Protein AF-A0A943PY03-F1 (afdb_monomer)

Sequence (245 aa):
MNKIQIFKGISNLTPYKFNISDCFQFFTGKNKSRQDNCSLKVNGFAYYSCENPKAKTDCYRYYLELDIEKAEQEKTLVVLMLNPSNTFPEANGKKSTVDATVKNAVRITYKAGYSKVIILNSFNFIDGNSITAMKSAKEASNDVNTKIITNVLAQHKDLMIAWGTKVCKKDKTEILSKIWDKATDINIFAYAWNSNSNCPYHPATRVDNIKNNYPLTKFLTGNGKLTELAIRKYKREFELEVKNK

Foldseek 3Di:
DDPCLLQPPPPPADWDKAKAKDFAALFDDDDPPDPPGGPWIKIWIWIKRDPFDDAPDQMFTQKDKIFTPPADDAAEEEEEEAEDDGFAPDDPNRHTDDHQLNVLVVSLCVLQRHGMYMYAHCQGHRHNDNVVSVVPRDPSRNVSSLSSVVSVCVVHQHYEYAHALPDDQVSVQVSCVSCVVCQVVHWYWAQDADPVSQDGHRSNDHSHDLPDPDSSSCLNNDPRHTFTWGWDDDDSGIGIDTDPD

Structure (mmCIF, N/CA/C/O backbone):
data_AF-A0A943PY03-F1
#
_entry.id   AF-A0A943PY03-F1
#
loop_
_atom_site.group_PDB
_atom_site.id
_atom_site.type_symbol
_atom_site.label_atom_id
_atom_site.label_alt_id
_atom_site.label_comp_id
_atom_site.label_asym_id
_atom_site.label_entity_id
_atom_site.label_seq_id
_atom_site.pdbx_PDB_ins_code
_atom_site.Cartn_x
_atom_site.Cartn_y
_atom_site.Cartn_z
_atom_site.occupancy
_atom_site.B_iso_or_equiv
_atom_site.auth_seq_id
_atom_site.auth_comp_id
_atom_site.auth_asym_id
_atom_site.auth_atom_id
_atom_site.pdbx_PDB_model_num
ATOM 1 N N . MET A 1 1 ? -7.091 -5.040 -11.505 1.00 85.69 1 MET A N 1
ATOM 2 C CA . MET A 1 1 ? -7.707 -3.865 -12.190 1.00 85.69 1 MET A CA 1
ATOM 3 C C . MET A 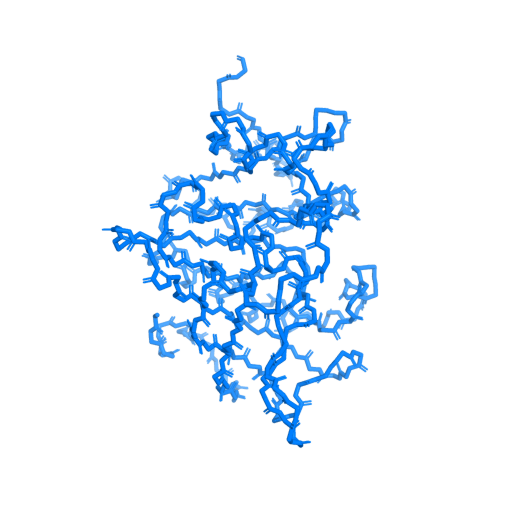1 1 ? -7.033 -3.633 -13.548 1.00 85.69 1 MET A C 1
ATOM 5 O O . MET A 1 1 ? -5.861 -3.973 -13.684 1.00 85.69 1 MET A O 1
ATOM 9 N N . ASN A 1 2 ? -7.719 -3.111 -14.579 1.00 87.81 2 ASN A N 1
ATOM 10 C CA . ASN A 1 2 ? -7.086 -2.935 -15.901 1.00 87.81 2 ASN A CA 1
ATOM 11 C C . ASN A 1 2 ? -6.258 -1.629 -15.997 1.00 87.81 2 ASN A C 1
ATOM 13 O O . ASN A 1 2 ? -6.471 -0.685 -15.236 1.00 87.81 2 ASN A O 1
ATOM 17 N N . LYS A 1 3 ? -5.302 -1.567 -16.941 1.00 91.81 3 LYS A N 1
ATOM 18 C CA . LYS A 1 3 ? -4.386 -0.417 -17.121 1.00 91.81 3 LYS A CA 1
ATOM 19 C C . LYS A 1 3 ? -5.137 0.903 -17.336 1.00 91.81 3 LYS A C 1
ATOM 21 O O . LYS A 1 3 ? -4.764 1.917 -16.755 1.00 91.81 3 LYS A O 1
ATOM 26 N N . ILE A 1 4 ? -6.184 0.879 -18.162 1.00 92.00 4 ILE A N 1
ATOM 27 C CA . ILE A 1 4 ? -6.959 2.069 -18.544 1.00 92.00 4 ILE A CA 1
ATOM 28 C C . ILE A 1 4 ? -7.617 2.694 -17.315 1.00 92.00 4 ILE A C 1
ATOM 30 O O . ILE A 1 4 ? -7.588 3.909 -17.153 1.00 92.00 4 ILE A O 1
ATOM 34 N N . GLN A 1 5 ? -8.167 1.870 -16.426 1.00 94.00 5 GLN A N 1
ATOM 35 C CA . GLN A 1 5 ? -8.782 2.346 -15.195 1.00 94.00 5 GLN A CA 1
ATOM 36 C C . GLN A 1 5 ? -7.736 2.925 -14.235 1.00 94.00 5 GLN A C 1
ATOM 38 O O . GLN A 1 5 ? -7.971 3.985 -13.667 1.00 94.00 5 GLN A O 1
ATOM 43 N N . ILE A 1 6 ? -6.581 2.263 -14.071 1.00 94.88 6 ILE A N 1
ATOM 44 C CA . ILE A 1 6 ? -5.521 2.709 -13.145 1.00 94.88 6 ILE A CA 1
ATOM 45 C C . ILE A 1 6 ? -5.001 4.095 -13.551 1.00 94.88 6 ILE A C 1
ATOM 47 O O . ILE A 1 6 ? -4.877 4.989 -12.714 1.00 94.88 6 ILE A O 1
ATOM 51 N N . PHE A 1 7 ? -4.743 4.293 -14.845 1.00 94.81 7 PHE A N 1
ATOM 52 C CA . PHE A 1 7 ? -4.136 5.515 -15.379 1.00 94.81 7 PHE A CA 1
ATOM 53 C C . PHE A 1 7 ? -5.145 6.484 -16.017 1.00 94.81 7 PHE A C 1
ATOM 55 O O . PHE A 1 7 ? -4.763 7.360 -16.795 1.00 94.81 7 PHE A O 1
ATOM 62 N N . LYS A 1 8 ? -6.440 6.354 -15.701 1.00 93.94 8 LYS A N 1
ATOM 63 C CA . LYS A 1 8 ? -7.492 7.229 -16.235 1.00 93.94 8 LYS A CA 1
ATOM 64 C C . LYS A 1 8 ? -7.164 8.702 -15.956 1.00 93.94 8 LYS A C 1
ATOM 66 O O . LYS A 1 8 ? -6.892 9.075 -14.817 1.00 93.94 8 LYS A O 1
ATOM 71 N N . GLY A 1 9 ? -7.209 9.541 -16.994 1.00 91.38 9 GLY A N 1
ATOM 72 C CA . GLY A 1 9 ? -6.967 10.987 -16.874 1.00 91.38 9 GLY A CA 1
ATOM 73 C C . GLY A 1 9 ? -5.500 11.386 -16.638 1.00 91.38 9 GLY A C 1
ATOM 74 O O . GLY A 1 9 ? -5.233 12.509 -16.194 1.00 91.38 9 GLY A O 1
ATOM 75 N N . ILE A 1 10 ? -4.553 10.481 -16.911 1.00 91.31 10 ILE A N 1
ATOM 76 C CA . ILE A 1 10 ? -3.112 10.747 -16.874 1.00 91.31 10 ILE A CA 1
ATOM 77 C C . ILE A 1 10 ? -2.568 10.678 -18.304 1.00 91.31 10 ILE A C 1
ATOM 79 O O . ILE A 1 10 ? -2.531 9.610 -18.911 1.00 91.31 10 ILE A O 1
ATOM 83 N N . SER A 1 11 ? -2.164 11.826 -18.846 1.00 84.69 11 SER A N 1
ATOM 84 C CA . SER A 1 11 ? -1.505 11.941 -20.150 1.00 84.69 11 SER A CA 1
ATOM 85 C C . SER A 1 11 ? 0.017 11.827 -20.016 1.00 84.69 11 SER A C 1
ATOM 87 O O . SER A 1 11 ? 0.573 12.055 -18.943 1.00 84.69 11 SER A O 1
ATOM 89 N N . ASN A 1 12 ? 0.692 11.484 -21.119 1.00 81.38 12 ASN A N 1
ATOM 90 C CA . ASN A 1 12 ? 2.158 11.476 -21.237 1.00 81.38 12 ASN A CA 1
ATOM 91 C C . ASN A 1 12 ? 2.885 10.559 -20.236 1.00 81.38 12 ASN A C 1
ATOM 93 O O . ASN A 1 12 ? 4.008 10.844 -19.825 1.00 81.38 12 ASN A O 1
ATOM 97 N N . LEU A 1 13 ? 2.254 9.444 -19.856 1.00 84.81 13 LEU A N 1
ATOM 98 C CA . LEU A 1 13 ? 2.863 8.419 -19.016 1.00 84.81 13 LEU A CA 1
ATOM 99 C C . LEU A 1 13 ? 2.972 7.094 -19.775 1.00 84.81 13 LEU A C 1
ATOM 101 O O . LEU A 1 13 ? 1.965 6.546 -20.226 1.00 84.81 13 LEU A O 1
ATOM 105 N N . THR A 1 14 ? 4.180 6.534 -19.825 1.00 88.81 14 THR A N 1
ATOM 106 C CA . THR A 1 14 ? 4.441 5.191 -20.362 1.00 88.81 14 THR A CA 1
ATOM 107 C C . THR A 1 14 ? 4.774 4.242 -19.210 1.00 88.81 14 THR A C 1
ATOM 109 O O . THR A 1 14 ? 5.941 4.108 -18.848 1.00 88.81 14 THR A O 1
ATOM 112 N N . PRO A 1 15 ? 3.773 3.602 -18.573 1.00 92.50 15 PRO A N 1
ATOM 113 C CA . PRO A 1 15 ? 4.036 2.672 -17.486 1.00 92.50 15 PRO A CA 1
ATOM 114 C C . PRO A 1 15 ? 4.402 1.287 -18.035 1.00 92.50 15 PRO A C 1
ATOM 116 O O . PRO A 1 15 ? 3.677 0.719 -18.864 1.00 92.50 15 PRO A O 1
ATOM 119 N N . TYR A 1 16 ? 5.484 0.727 -17.504 1.00 94.50 16 TYR A N 1
ATOM 120 C CA . TYR A 1 16 ? 5.990 -0.607 -17.818 1.00 94.50 16 TYR A CA 1
ATOM 121 C C . TYR A 1 16 ? 5.395 -1.625 -16.850 1.00 94.50 16 TYR A C 1
ATOM 123 O O . TYR A 1 16 ? 5.492 -1.460 -15.630 1.00 94.50 16 TYR A O 1
ATOM 131 N N . LYS A 1 17 ? 4.737 -2.654 -17.392 1.00 95.31 17 LYS A N 1
ATOM 132 C CA . LYS A 1 17 ? 4.120 -3.732 -16.612 1.00 95.31 17 LYS A CA 1
ATOM 133 C C . LYS A 1 17 ? 5.126 -4.853 -16.407 1.00 95.31 17 LYS A C 1
ATOM 135 O O . LYS A 1 17 ? 5.670 -5.354 -17.384 1.00 95.31 17 LYS A O 1
ATOM 140 N N . PHE A 1 18 ? 5.265 -5.321 -15.173 1.00 95.62 18 PHE A N 1
ATOM 141 C CA . PHE A 1 18 ? 6.031 -6.526 -14.878 1.00 95.62 18 PHE A CA 1
ATOM 142 C C . PHE A 1 18 ? 5.254 -7.477 -13.988 1.00 95.62 18 PHE A C 1
ATOM 144 O O . PHE A 1 18 ? 4.558 -7.041 -13.071 1.00 95.62 18 PHE A O 1
ATOM 151 N N . ASN A 1 19 ? 5.414 -8.772 -14.240 1.00 95.19 19 ASN A N 1
ATOM 152 C CA . ASN A 1 19 ? 4.863 -9.811 -13.383 1.00 95.19 19 ASN A CA 1
ATOM 153 C C . ASN A 1 19 ? 5.672 -9.897 -12.085 1.00 95.19 19 ASN A C 1
ATOM 155 O O . ASN A 1 19 ? 6.899 -9.784 -12.091 1.00 95.19 19 ASN A O 1
ATOM 159 N N . ILE A 1 20 ? 4.965 -10.097 -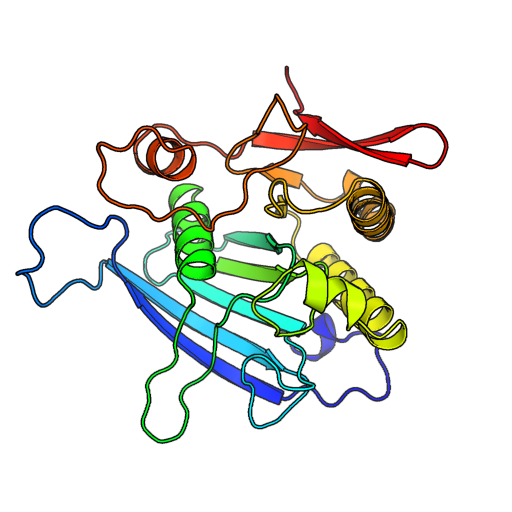10.977 1.00 95.44 20 ILE A N 1
ATOM 160 C CA . ILE A 1 20 ? 5.530 -10.251 -9.639 1.00 95.44 20 ILE A CA 1
ATOM 161 C C . ILE A 1 20 ? 4.990 -11.553 -9.064 1.00 95.44 20 ILE A C 1
ATOM 163 O O . ILE A 1 20 ? 3.784 -11.788 -9.072 1.00 95.44 20 ILE A O 1
ATOM 167 N N . SER A 1 21 ? 5.880 -12.387 -8.545 1.00 93.75 21 SER A N 1
ATOM 168 C CA . SER A 1 21 ? 5.509 -13.637 -7.889 1.00 93.75 21 SER A CA 1
ATOM 169 C C . SER A 1 21 ? 6.502 -13.949 -6.786 1.00 93.75 21 SER A C 1
ATOM 171 O O . SER A 1 21 ? 7.705 -13.789 -6.976 1.00 93.75 21 SER A O 1
ATOM 173 N N . ASP A 1 22 ? 6.019 -14.425 -5.648 1.00 92.62 22 ASP A N 1
ATOM 174 C CA . ASP A 1 22 ? 6.880 -14.861 -4.550 1.00 92.62 22 ASP A CA 1
ATOM 175 C C . ASP A 1 22 ? 6.147 -15.926 -3.729 1.00 92.62 22 ASP A C 1
ATOM 177 O O . ASP A 1 22 ? 4.921 -16.060 -3.791 1.00 92.62 22 ASP A O 1
ATOM 181 N N . CYS A 1 23 ? 6.900 -16.683 -2.939 1.00 89.81 23 CYS A N 1
ATOM 182 C CA . CYS A 1 23 ? 6.331 -17.540 -1.922 1.00 89.81 23 CYS A CA 1
ATOM 183 C C . CYS A 1 23 ? 7.093 -17.440 -0.605 1.00 89.81 23 CYS A C 1
ATOM 185 O O . CYS A 1 23 ? 8.321 -17.504 -0.556 1.00 89.81 23 CYS A O 1
ATOM 187 N N . PHE A 1 24 ? 6.352 -17.293 0.491 1.00 88.25 24 PHE A N 1
ATOM 188 C CA . PHE A 1 24 ? 6.927 -17.087 1.813 1.00 88.25 24 PHE A CA 1
ATOM 189 C C . PHE A 1 24 ? 6.058 -17.673 2.924 1.00 88.25 24 PHE A C 1
ATOM 191 O O . PHE A 1 24 ? 4.889 -18.011 2.743 1.00 88.25 24 PHE A O 1
ATOM 198 N N . GLN A 1 25 ? 6.643 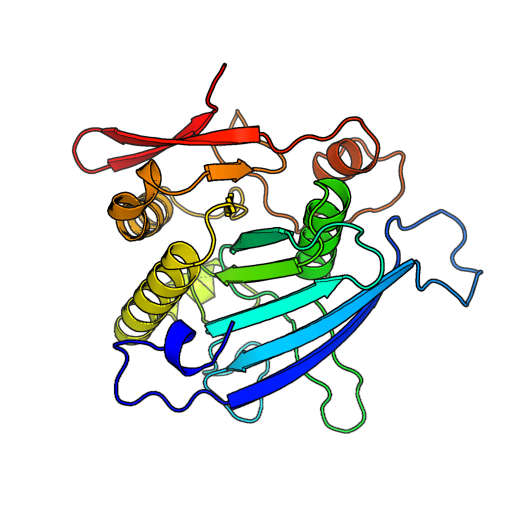-17.783 4.114 1.00 86.12 25 GLN A N 1
ATOM 199 C CA . GLN A 1 25 ? 5.940 -18.279 5.291 1.00 86.12 25 GLN A CA 1
ATOM 200 C C . GLN A 1 25 ? 4.986 -17.233 5.876 1.00 86.12 25 GLN A C 1
ATOM 202 O O . GLN A 1 25 ? 5.318 -16.046 5.954 1.00 86.12 25 GLN A O 1
ATOM 207 N N . PHE A 1 26 ? 3.851 -17.687 6.400 1.00 84.69 26 PHE A N 1
ATOM 208 C CA . PHE A 1 26 ? 2.953 -16.876 7.221 1.00 84.69 26 PHE A CA 1
ATOM 209 C C . PHE A 1 26 ? 3.610 -16.440 8.548 1.00 84.69 26 PHE A C 1
ATOM 211 O O . PHE A 1 26 ? 3.627 -15.250 8.850 1.00 84.69 26 PHE A O 1
ATOM 218 N N . PHE A 1 27 ? 4.259 -17.364 9.268 1.00 79.81 27 PHE A N 1
ATOM 219 C CA . PHE A 1 27 ? 5.103 -17.087 10.441 1.00 79.81 27 PHE A CA 1
ATOM 220 C C . PHE A 1 27 ? 6.517 -17.618 10.217 1.00 79.81 27 PHE A C 1
ATOM 222 O O . PHE A 1 27 ? 6.673 -18.718 9.695 1.00 79.81 27 PHE A O 1
ATOM 229 N N . THR A 1 28 ? 7.541 -16.897 10.679 1.00 62.81 28 THR A N 1
ATOM 230 C CA . THR A 1 28 ? 8.888 -17.478 10.766 1.00 62.81 28 THR A CA 1
ATOM 231 C C . THR A 1 28 ? 9.007 -18.232 12.098 1.00 62.81 28 THR A C 1
ATOM 233 O O . THR A 1 28 ? 8.831 -17.652 13.165 1.00 62.81 28 THR A O 1
ATOM 236 N N . GLY A 1 29 ? 9.187 -19.555 12.064 1.00 55.50 29 GLY A N 1
ATOM 237 C CA . GLY A 1 29 ? 9.245 -20.423 13.252 1.00 55.50 29 GLY A CA 1
ATOM 238 C C . GLY A 1 29 ? 10.627 -21.050 13.463 1.00 55.50 29 GLY A C 1
ATOM 239 O O . GLY A 1 29 ? 11.385 -21.203 12.515 1.00 55.50 29 GLY A O 1
ATOM 240 N N . LYS A 1 30 ? 10.936 -21.430 14.715 1.00 47.84 30 LYS A N 1
ATOM 241 C CA . LYS A 1 30 ? 12.256 -21.808 15.282 1.00 47.84 30 LYS A CA 1
ATOM 242 C C . LYS A 1 30 ? 13.142 -22.801 14.502 1.00 47.84 30 LYS A C 1
ATOM 244 O O . LYS A 1 30 ? 14.334 -22.851 14.782 1.00 47.84 30 LYS A O 1
ATOM 249 N N . ASN A 1 31 ? 12.609 -23.561 13.547 1.00 47.38 31 ASN A N 1
ATOM 250 C CA . ASN A 1 31 ? 13.374 -24.543 12.778 1.00 47.38 31 ASN A CA 1
ATOM 251 C C . ASN A 1 31 ? 13.589 -24.059 11.344 1.00 47.38 31 ASN A C 1
ATOM 253 O O . ASN A 1 31 ? 12.758 -24.274 10.465 1.00 47.38 31 ASN A O 1
ATOM 257 N N . LYS A 1 32 ? 14.763 -23.462 11.110 1.00 50.44 32 LYS A N 1
ATOM 258 C CA . LYS A 1 32 ? 15.283 -23.088 9.783 1.00 50.44 32 LYS A CA 1
ATOM 259 C C . LYS A 1 32 ? 15.489 -24.289 8.832 1.00 50.44 32 LYS A C 1
ATOM 261 O O . LYS A 1 32 ? 15.898 -24.078 7.699 1.00 50.44 32 LYS A O 1
ATOM 266 N N . SER A 1 33 ? 15.250 -25.525 9.285 1.00 47.53 33 SER A N 1
ATOM 267 C CA . SER A 1 33 ? 15.658 -26.767 8.613 1.00 47.53 33 SER A CA 1
ATOM 268 C C . SER A 1 33 ? 14.623 -27.409 7.684 1.00 47.53 33 SER A C 1
ATOM 270 O O . SER A 1 33 ? 14.987 -28.324 6.955 1.00 47.53 33 SER A O 1
ATOM 272 N N . ARG A 1 34 ? 13.354 -26.975 7.658 1.00 49.06 34 ARG A N 1
ATOM 273 C CA . ARG A 1 34 ? 12.409 -27.477 6.640 1.00 49.06 34 ARG A CA 1
ATOM 274 C C . ARG A 1 34 ? 12.571 -26.664 5.360 1.00 49.06 34 ARG A C 1
ATOM 276 O O . ARG A 1 34 ? 12.287 -25.474 5.359 1.00 49.06 34 ARG A O 1
ATOM 283 N N . GLN A 1 35 ? 13.070 -27.300 4.304 1.00 47.94 35 GLN A N 1
ATOM 284 C CA . GLN A 1 35 ? 13.352 -26.681 3.004 1.00 47.94 35 GLN A CA 1
ATOM 285 C C . GLN A 1 35 ? 12.090 -26.303 2.203 1.00 47.94 35 GLN A C 1
ATOM 287 O O . GLN A 1 35 ? 12.185 -25.443 1.333 1.00 47.94 35 GLN A O 1
ATOM 292 N N . ASP A 1 36 ? 10.904 -26.802 2.573 1.00 53.94 36 ASP A N 1
ATOM 293 C CA . ASP A 1 36 ? 9.635 -26.457 1.913 1.00 53.94 36 ASP A CA 1
ATOM 294 C C . ASP A 1 36 ? 8.792 -25.486 2.751 1.00 53.94 36 ASP A C 1
ATOM 296 O O . ASP A 1 36 ? 7.887 -25.857 3.498 1.00 53.94 36 ASP A O 1
ATOM 300 N N . ASN A 1 37 ? 9.118 -24.197 2.638 1.00 61.66 37 ASN A N 1
ATOM 301 C CA . ASN A 1 37 ? 8.584 -23.116 3.477 1.00 61.66 37 ASN A CA 1
ATOM 302 C C . ASN A 1 37 ? 7.628 -22.164 2.731 1.00 61.66 37 ASN A C 1
ATOM 304 O O . ASN A 1 37 ? 7.593 -20.958 2.990 1.00 61.66 37 ASN A O 1
ATOM 308 N N . CYS A 1 38 ? 6.841 -22.704 1.802 1.00 73.19 38 CYS A N 1
ATOM 309 C CA . CYS A 1 38 ? 5.905 -21.955 0.967 1.00 73.19 38 CYS A CA 1
ATOM 310 C C . CYS A 1 38 ? 4.462 -22.088 1.499 1.00 73.19 38 CYS A C 1
ATOM 312 O O . CYS A 1 38 ? 3.732 -22.993 1.099 1.00 73.19 38 CYS A O 1
ATOM 314 N N . SER A 1 39 ? 4.038 -21.216 2.431 1.00 80.75 39 SER A N 1
ATOM 315 C CA . SER A 1 39 ? 2.655 -21.245 2.960 1.00 80.75 39 SER A CA 1
ATOM 316 C C . SER A 1 39 ? 1.741 -20.156 2.406 1.00 80.75 39 SER A C 1
ATOM 318 O O . SER A 1 39 ? 0.541 -20.403 2.282 1.00 80.75 39 SER A O 1
ATOM 320 N N . LEU A 1 40 ? 2.302 -19.018 1.993 1.00 89.25 40 LEU A N 1
ATOM 321 C CA . LEU A 1 40 ? 1.625 -17.982 1.222 1.00 89.25 40 LEU A CA 1
ATOM 322 C C . LEU A 1 40 ? 2.320 -17.804 -0.122 1.00 89.25 40 LEU A C 1
ATOM 324 O O . LEU A 1 40 ? 3.455 -17.327 -0.175 1.00 89.25 40 LEU A O 1
ATOM 328 N N . LYS A 1 41 ? 1.613 -18.158 -1.193 1.00 92.81 41 LYS A N 1
ATOM 329 C CA . LYS A 1 41 ? 2.029 -17.911 -2.569 1.00 92.81 41 LYS A CA 1
ATOM 330 C C . LYS A 1 41 ? 1.249 -16.724 -3.111 1.00 92.81 41 LYS A C 1
ATOM 332 O O . LYS A 1 41 ? 0.034 -16.641 -2.916 1.00 92.81 41 LYS A O 1
ATOM 337 N N . VAL A 1 42 ? 1.971 -15.806 -3.743 1.00 94.88 42 VAL A N 1
ATOM 338 C CA . VAL A 1 42 ? 1.390 -14.621 -4.365 1.00 94.88 42 VAL A CA 1
ATOM 339 C C . VAL A 1 42 ? 1.820 -14.505 -5.810 1.00 94.88 42 VAL A C 1
ATOM 341 O O . VAL A 1 42 ? 2.974 -14.779 -6.140 1.00 94.88 42 VAL A O 1
ATOM 344 N N . ASN A 1 43 ? 0.895 -14.054 -6.647 1.00 95.19 43 ASN A N 1
ATOM 345 C CA . ASN A 1 43 ? 1.136 -13.755 -8.052 1.00 95.19 43 ASN A CA 1
ATOM 346 C C . ASN A 1 43 ? 0.430 -12.448 -8.400 1.00 95.19 43 ASN A C 1
ATOM 348 O O . ASN A 1 43 ? -0.597 -12.123 -7.819 1.00 95.19 43 ASN A O 1
ATOM 352 N N . GLY A 1 44 ? 0.966 -11.689 -9.342 1.00 95.75 44 GLY A N 1
ATOM 353 C CA . GLY A 1 44 ? 0.343 -10.453 -9.780 1.00 95.75 44 GLY A CA 1
ATOM 354 C C . GLY A 1 44 ? 1.285 -9.631 -10.637 1.00 95.75 44 GLY A C 1
ATOM 355 O O . GLY A 1 44 ? 2.101 -10.173 -11.384 1.00 95.75 44 GLY A O 1
ATOM 356 N N . PHE A 1 45 ? 1.171 -8.311 -10.555 1.00 96.19 45 PHE A N 1
ATOM 357 C CA . PHE A 1 45 ? 1.962 -7.413 -11.385 1.00 96.19 45 PHE A CA 1
ATOM 358 C C . PHE A 1 45 ? 2.161 -6.046 -10.737 1.00 96.19 45 PHE A C 1
ATOM 360 O O . PHE A 1 45 ? 1.401 -5.613 -9.872 1.00 96.19 45 PHE A O 1
ATOM 367 N N . ALA A 1 46 ? 3.173 -5.332 -11.212 1.00 96.19 46 ALA A N 1
ATOM 368 C CA . ALA A 1 46 ? 3.417 -3.945 -10.859 1.00 96.19 46 ALA A CA 1
ATOM 369 C C . ALA A 1 46 ? 3.634 -3.080 -12.102 1.00 96.19 46 ALA A C 1
ATOM 371 O O . ALA A 1 46 ? 4.082 -3.564 -13.144 1.00 96.19 46 ALA A O 1
ATOM 372 N N . TYR A 1 47 ? 3.308 -1.794 -11.970 1.00 95.69 47 TYR A N 1
ATOM 373 C CA . TYR A 1 47 ? 3.607 -0.774 -12.970 1.00 95.69 47 TYR A CA 1
ATOM 374 C C . TYR A 1 47 ? 4.706 0.159 -12.471 1.00 95.69 47 TYR A C 1
ATOM 376 O O . TYR A 1 47 ? 4.598 0.728 -11.378 1.00 95.69 47 TYR A O 1
ATOM 384 N N . TYR A 1 48 ? 5.722 0.354 -13.307 1.00 93.75 48 TYR A N 1
ATOM 385 C CA . TYR A 1 48 ? 6.863 1.225 -13.037 1.00 93.75 48 TYR A CA 1
ATOM 386 C C . TYR A 1 48 ? 7.019 2.284 -14.127 1.00 93.75 48 TYR A C 1
ATOM 388 O O . TYR A 1 48 ? 6.507 2.127 -15.235 1.00 93.75 48 TYR A O 1
ATOM 396 N N . SER A 1 49 ? 7.749 3.354 -13.824 1.00 91.44 49 SER A N 1
ATOM 397 C CA . SER A 1 49 ? 8.106 4.399 -14.793 1.00 91.44 49 SER A CA 1
ATOM 398 C C . SER A 1 49 ? 9.307 4.049 -15.673 1.00 91.44 49 SER A C 1
ATOM 400 O O . SER A 1 49 ? 9.663 4.833 -16.545 1.00 91.44 49 SER A O 1
ATOM 402 N N . CYS A 1 50 ? 9.968 2.919 -15.420 1.00 90.06 50 CYS A N 1
ATOM 403 C CA . CYS A 1 50 ? 11.197 2.529 -16.096 1.00 90.06 50 CYS A CA 1
ATOM 404 C C . CYS A 1 50 ? 11.207 1.033 -16.441 1.00 90.06 50 CYS A C 1
ATOM 406 O O . CYS A 1 50 ? 10.548 0.229 -15.780 1.00 90.06 50 CYS A O 1
ATOM 408 N N . GLU A 1 51 ? 12.004 0.665 -17.446 1.00 90.62 51 GLU A N 1
ATOM 409 C CA . GLU A 1 51 ? 12.170 -0.723 -17.907 1.00 90.62 51 GLU A CA 1
ATOM 410 C C . GLU A 1 51 ? 13.004 -1.590 -16.955 1.00 90.62 51 GLU A C 1
ATOM 412 O O . GLU A 1 51 ? 12.877 -2.809 -16.935 1.00 90.62 51 GLU A O 1
ATOM 417 N N . ASN A 1 52 ? 13.865 -0.963 -16.152 1.00 88.38 52 ASN A N 1
ATOM 418 C CA . ASN A 1 52 ? 14.812 -1.649 -15.277 1.00 88.38 52 ASN A CA 1
ATOM 419 C C . ASN A 1 52 ? 14.653 -1.174 -13.823 1.00 88.38 52 ASN A C 1
ATOM 421 O O . ASN A 1 52 ? 15.552 -0.507 -13.299 1.00 88.38 52 ASN A O 1
ATOM 425 N N . PRO A 1 53 ? 13.519 -1.475 -13.161 1.00 88.44 53 PRO A N 1
ATOM 426 C CA . PRO A 1 53 ? 13.219 -0.958 -11.831 1.00 88.44 53 PRO A CA 1
ATOM 427 C C . PRO A 1 53 ? 14.216 -1.457 -10.788 1.00 88.44 53 PRO A C 1
ATOM 429 O O . PRO A 1 53 ? 14.365 -2.658 -10.561 1.00 88.44 53 PRO A O 1
ATOM 432 N N . LYS A 1 54 ? 14.899 -0.511 -10.136 1.00 84.38 54 LYS A N 1
ATOM 433 C CA . LYS A 1 54 ? 15.889 -0.756 -9.080 1.00 84.38 54 LYS A CA 1
ATOM 434 C C . LYS A 1 54 ? 15.803 0.340 -8.020 1.00 84.38 54 LYS A C 1
ATOM 436 O O . LYS A 1 54 ? 15.400 1.466 -8.306 1.00 84.38 54 LYS A O 1
ATOM 441 N N . ALA A 1 55 ? 16.203 0.026 -6.792 1.00 80.38 55 ALA A N 1
ATOM 442 C CA . ALA A 1 55 ? 16.279 1.028 -5.732 1.00 80.38 55 ALA A CA 1
ATOM 443 C C . ALA A 1 55 ? 17.311 2.113 -6.068 1.00 80.38 55 ALA A C 1
ATOM 445 O O . ALA A 1 55 ? 18.348 1.809 -6.659 1.00 80.38 55 ALA A O 1
ATOM 446 N N . LYS A 1 56 ? 17.036 3.353 -5.645 1.00 75.94 56 LYS A N 1
ATOM 447 C CA . LYS A 1 56 ? 17.907 4.527 -5.827 1.00 75.94 56 LYS A CA 1
ATOM 448 C C . LYS A 1 56 ? 18.207 4.852 -7.295 1.00 75.94 56 LYS A C 1
ATOM 450 O O . LYS A 1 56 ? 19.252 5.409 -7.613 1.00 75.94 56 LYS A O 1
ATOM 455 N N . THR A 1 57 ? 17.289 4.492 -8.184 1.00 75.19 57 THR A N 1
ATOM 456 C CA . THR A 1 57 ? 17.279 4.949 -9.579 1.00 75.19 57 THR A CA 1
ATOM 457 C C . THR A 1 57 ? 16.151 5.965 -9.752 1.00 75.19 57 THR A C 1
ATOM 459 O O . THR A 1 57 ? 15.240 5.979 -8.923 1.00 75.19 57 THR A O 1
ATOM 462 N N . ASP A 1 58 ? 16.192 6.818 -10.787 1.00 80.62 58 ASP A N 1
ATOM 463 C CA . ASP A 1 58 ? 15.083 7.733 -11.136 1.00 80.62 58 ASP A CA 1
ATOM 464 C C . ASP A 1 58 ? 13.881 6.936 -11.679 1.00 80.62 58 ASP A C 1
ATOM 466 O O . ASP A 1 58 ? 13.521 6.999 -12.852 1.00 80.62 58 ASP A O 1
ATOM 470 N N . CYS A 1 59 ? 13.325 6.074 -10.827 1.00 86.69 59 CYS A N 1
ATOM 471 C CA . CYS A 1 59 ? 12.263 5.146 -11.143 1.00 86.69 59 CYS A CA 1
ATOM 472 C C . CYS A 1 59 ? 11.205 5.152 -10.043 1.00 86.69 59 CYS A C 1
ATOM 474 O O . CYS A 1 59 ? 11.489 5.149 -8.840 1.00 86.69 59 CYS A O 1
ATOM 476 N N . TYR A 1 60 ? 9.958 5.132 -10.489 1.00 88.88 60 TYR A N 1
ATOM 477 C CA . TYR A 1 60 ? 8.779 5.226 -9.654 1.00 88.88 60 TYR A CA 1
ATOM 478 C C . TYR A 1 60 ? 7.970 3.936 -9.767 1.00 88.88 60 TYR A C 1
ATOM 480 O O . TYR A 1 60 ? 7.818 3.388 -10.860 1.00 88.88 60 TYR A O 1
ATOM 488 N N . ARG A 1 61 ? 7.423 3.455 -8.645 1.00 91.75 61 ARG A N 1
ATOM 489 C CA . ARG A 1 61 ? 6.446 2.358 -8.621 1.00 91.75 61 ARG A CA 1
ATOM 490 C C . ARG A 1 61 ? 5.053 2.936 -8.421 1.00 91.75 61 ARG A C 1
ATOM 492 O O . ARG A 1 61 ? 4.700 3.349 -7.316 1.00 91.75 61 ARG A O 1
ATOM 499 N N . TYR A 1 62 ? 4.266 2.917 -9.486 1.00 93.19 62 TYR A N 1
ATOM 500 C CA . TYR A 1 62 ? 2.911 3.461 -9.520 1.00 93.19 62 TYR A CA 1
ATOM 501 C C . TYR A 1 62 ? 1.884 2.539 -8.871 1.00 93.19 62 TYR A C 1
ATOM 503 O O . TYR A 1 62 ? 0.914 3.004 -8.282 1.00 93.19 62 TYR A O 1
ATOM 511 N N . TYR A 1 63 ? 2.083 1.229 -8.999 1.00 95.81 63 TYR A N 1
ATOM 512 C CA . TYR A 1 63 ? 1.068 0.246 -8.650 1.00 95.81 63 TYR A CA 1
ATOM 513 C C . TYR A 1 63 ? 1.704 -1.117 -8.398 1.00 95.81 63 TYR A C 1
ATOM 515 O O . TYR A 1 63 ? 2.641 -1.488 -9.106 1.00 95.81 63 TYR A O 1
ATOM 523 N N . LEU A 1 64 ? 1.183 -1.865 -7.428 1.00 97.56 64 LEU A N 1
ATOM 524 C CA . LEU A 1 64 ? 1.477 -3.281 -7.217 1.00 97.56 64 LEU A CA 1
ATOM 525 C C . LEU A 1 64 ? 0.179 -3.990 -6.819 1.00 97.56 64 LEU A C 1
ATOM 527 O O . LEU A 1 64 ? -0.423 -3.626 -5.817 1.00 97.56 64 LEU A O 1
ATOM 531 N N . GLU A 1 65 ? -0.220 -5.009 -7.570 1.00 97.62 65 GLU A N 1
ATOM 532 C CA . GLU A 1 65 ? -1.355 -5.891 -7.271 1.00 97.62 65 GLU A CA 1
ATOM 533 C C . GLU A 1 65 ? -0.830 -7.313 -7.093 1.00 97.62 65 GLU A C 1
ATOM 535 O O . GLU A 1 65 ? -0.014 -7.771 -7.895 1.00 97.62 65 GLU A O 1
ATOM 540 N N . LEU A 1 66 ? -1.272 -7.985 -6.030 1.00 97.38 66 LEU A N 1
ATOM 541 C CA . LEU A 1 66 ? -0.921 -9.367 -5.717 1.00 97.38 66 LEU A CA 1
ATOM 542 C C . LEU A 1 66 ? -2.175 -10.140 -5.291 1.00 97.38 66 LEU A C 1
ATOM 544 O O . LEU A 1 66 ? -2.804 -9.804 -4.284 1.00 97.38 66 LEU A O 1
ATOM 548 N N . ASP A 1 67 ? -2.494 -11.188 -6.040 1.00 95.88 67 ASP A N 1
ATOM 549 C CA . ASP A 1 67 ? -3.431 -12.248 -5.681 1.00 95.88 67 ASP A CA 1
ATOM 550 C C . ASP A 1 67 ? -2.772 -13.216 -4.685 1.00 95.88 67 ASP A C 1
ATOM 552 O O . ASP A 1 67 ? -1.585 -13.535 -4.798 1.00 95.88 67 ASP A O 1
ATOM 556 N N . ILE A 1 68 ? -3.545 -13.700 -3.712 1.00 95.00 68 ILE A N 1
ATOM 557 C CA . ILE A 1 68 ? -3.125 -14.624 -2.655 1.00 95.00 68 ILE A CA 1
ATOM 558 C C . ILE A 1 68 ? -3.819 -15.969 -2.903 1.00 95.00 68 ILE A C 1
ATOM 560 O O . ILE A 1 68 ? -5.020 -16.106 -2.694 1.00 95.00 68 ILE A O 1
ATOM 564 N N . GLU A 1 69 ? -3.053 -16.982 -3.313 1.00 85.00 69 GLU A N 1
ATOM 565 C CA . GLU A 1 69 ? -3.556 -18.231 -3.927 1.00 85.00 69 GLU A CA 1
ATOM 566 C C . GLU A 1 69 ? -4.477 -19.095 -3.039 1.00 85.00 69 GLU A C 1
ATOM 568 O O . GLU A 1 69 ? -5.151 -19.987 -3.537 1.00 85.00 69 GLU A O 1
ATOM 573 N N . LYS A 1 70 ? -4.526 -18.853 -1.724 1.00 72.75 70 LYS A N 1
ATOM 574 C CA . LYS A 1 70 ? -5.273 -19.675 -0.746 1.00 72.75 70 LYS A CA 1
ATOM 575 C C . LYS A 1 70 ? -6.418 -18.942 -0.050 1.00 72.75 70 LYS A C 1
ATOM 577 O O . LYS A 1 70 ? -6.821 -19.335 1.043 1.00 72.75 70 LYS A O 1
ATOM 582 N N . ALA A 1 71 ? -6.871 -17.825 -0.596 1.00 73.94 71 ALA A N 1
ATOM 583 C CA . ALA A 1 71 ? -7.915 -17.036 0.034 1.00 73.94 71 ALA A CA 1
ATOM 584 C C . ALA A 1 71 ? -9.292 -17.362 -0.557 1.00 73.94 71 ALA A C 1
ATOM 586 O O . ALA A 1 71 ? -9.456 -17.442 -1.768 1.00 73.94 71 ALA A O 1
ATOM 587 N N . GLU A 1 72 ? -10.277 -17.539 0.322 1.00 66.81 72 GLU A N 1
ATOM 588 C CA . GLU A 1 72 ? -11.605 -18.073 -0.017 1.00 66.81 72 GLU A CA 1
ATOM 589 C C . GLU A 1 72 ? -12.582 -17.021 -0.576 1.00 66.81 72 GLU A C 1
ATOM 591 O O . GLU A 1 72 ? -13.643 -17.372 -1.079 1.00 66.81 72 GLU A O 1
ATOM 596 N N . GLN A 1 73 ? -12.259 -15.726 -0.475 1.00 74.75 73 GLN A N 1
ATOM 597 C CA . GLN A 1 73 ? -13.161 -14.623 -0.834 1.00 74.75 73 GLN A CA 1
ATOM 598 C C . GLN A 1 73 ? -12.535 -13.723 -1.890 1.00 74.75 73 GLN A C 1
ATOM 600 O O . GLN A 1 73 ? -11.399 -13.305 -1.713 1.00 74.75 73 GLN A O 1
ATOM 605 N N . GLU A 1 74 ? -13.274 -13.291 -2.912 1.00 83.62 74 GLU A N 1
ATOM 606 C CA . GLU A 1 74 ? -12.811 -12.293 -3.894 1.00 83.62 74 GLU A CA 1
ATOM 607 C C . GLU A 1 74 ? -12.859 -10.853 -3.344 1.00 83.62 74 GLU A C 1
ATOM 609 O O . GLU A 1 74 ? -13.506 -9.959 -3.889 1.00 83.62 74 GLU A O 1
ATOM 614 N N . LYS A 1 75 ? -12.181 -10.609 -2.218 1.00 92.19 75 LYS A N 1
ATOM 615 C CA . LYS A 1 75 ? -12.079 -9.283 -1.597 1.00 92.19 75 LYS A CA 1
ATOM 616 C C . LYS A 1 75 ? -10.679 -8.712 -1.736 1.00 92.19 75 LYS A C 1
ATOM 618 O O . LYS A 1 75 ? -9.682 -9.394 -1.501 1.00 92.19 75 LYS A O 1
ATOM 623 N N . THR A 1 76 ? -10.625 -7.425 -2.065 1.00 96.25 76 THR A N 1
ATOM 624 C CA . THR A 1 76 ? -9.382 -6.676 -2.266 1.00 96.25 76 THR A CA 1
ATOM 625 C C . THR A 1 76 ? -9.190 -5.656 -1.158 1.00 96.25 76 THR A C 1
ATOM 627 O O . THR A 1 76 ? -10.066 -4.823 -0.951 1.00 96.25 76 THR A O 1
ATOM 630 N N . LEU A 1 77 ? -8.031 -5.686 -0.502 1.00 97.62 77 LEU A N 1
ATOM 631 C CA . LEU A 1 77 ? -7.602 -4.630 0.409 1.00 97.62 77 LEU A CA 1
ATOM 632 C C . LEU A 1 77 ? -6.601 -3.723 -0.306 1.00 97.62 77 LEU A C 1
ATOM 634 O O . LEU A 1 77 ? -5.538 -4.175 -0.745 1.00 97.62 77 LEU A O 1
ATOM 638 N N . VAL A 1 78 ? -6.913 -2.434 -0.406 1.00 97.81 78 VAL A N 1
ATOM 639 C CA . VAL A 1 78 ? -5.934 -1.425 -0.818 1.00 97.81 78 VAL A CA 1
ATOM 640 C C . VAL A 1 78 ? -5.092 -1.064 0.398 1.00 97.81 78 VAL A C 1
ATOM 642 O O . VAL A 1 78 ? -5.621 -0.816 1.473 1.00 97.81 78 VAL A O 1
ATOM 645 N N . VAL A 1 79 ? -3.775 -1.018 0.251 1.00 97.25 79 VAL A N 1
ATOM 646 C CA . VAL A 1 79 ? -2.838 -0.654 1.312 1.00 97.25 79 VAL A CA 1
ATOM 647 C C . VAL A 1 79 ? -2.053 0.564 0.866 1.00 97.25 79 VAL A C 1
ATOM 649 O O . VAL A 1 79 ? -1.277 0.493 -0.086 1.00 97.25 79 VAL A O 1
ATOM 652 N N . LEU A 1 80 ? -2.234 1.676 1.572 1.00 93.81 80 LEU A N 1
ATOM 653 C CA . LEU A 1 80 ? -1.477 2.900 1.355 1.00 93.81 80 LEU A CA 1
ATOM 654 C C . LEU A 1 80 ? -0.295 2.947 2.323 1.00 93.81 80 LEU A C 1
ATOM 656 O O . LEU A 1 80 ? -0.438 3.223 3.519 1.00 93.81 80 LEU A O 1
ATOM 660 N N . MET A 1 81 ? 0.887 2.655 1.789 1.00 90.69 81 MET A N 1
ATOM 661 C CA . MET A 1 81 ? 2.155 2.786 2.503 1.00 90.69 81 MET A CA 1
ATOM 662 C C . MET A 1 81 ? 2.786 4.153 2.228 1.00 90.69 81 MET A C 1
ATOM 664 O O . MET A 1 81 ? 2.296 4.941 1.417 1.00 90.69 81 MET A O 1
ATOM 668 N N . LEU A 1 82 ? 3.887 4.459 2.910 1.00 83.75 82 LEU A N 1
ATOM 669 C CA . LEU A 1 82 ? 4.572 5.734 2.724 1.00 83.75 82 LEU A CA 1
ATOM 670 C C . LEU A 1 82 ? 5.315 5.791 1.386 1.00 83.75 82 LEU A C 1
ATOM 672 O O . LEU A 1 82 ? 4.987 6.602 0.528 1.00 83.75 82 LEU A O 1
ATOM 676 N N . ASN A 1 83 ? 6.298 4.916 1.209 1.00 80.94 83 ASN A N 1
ATOM 677 C CA . ASN A 1 83 ? 7.135 4.831 0.021 1.00 80.94 83 ASN A CA 1
ATOM 678 C C . ASN A 1 83 ? 7.205 3.378 -0.471 1.00 80.94 83 ASN A C 1
ATOM 680 O O . ASN A 1 83 ? 6.942 2.450 0.304 1.00 80.94 83 ASN A O 1
ATOM 684 N N . PRO A 1 84 ? 7.585 3.148 -1.737 1.00 81.31 84 PRO A N 1
ATOM 685 C CA . PRO A 1 84 ? 7.709 1.814 -2.278 1.00 81.31 84 PRO A CA 1
ATOM 686 C C . PRO A 1 84 ? 8.795 1.051 -1.534 1.00 81.31 84 PRO A C 1
ATOM 688 O O . PRO A 1 84 ? 9.946 1.485 -1.459 1.00 81.31 84 PRO A O 1
ATOM 691 N N . SER A 1 85 ? 8.428 -0.107 -0.999 1.00 83.69 85 SER A N 1
ATOM 692 C CA . SER A 1 85 ? 9.402 -1.098 -0.556 1.00 83.69 85 SER A CA 1
ATOM 693 C C . SER A 1 85 ? 10.043 -1.772 -1.774 1.00 83.69 85 SER A C 1
ATOM 695 O O . SER A 1 85 ? 9.454 -1.781 -2.858 1.00 83.69 85 SER A O 1
ATOM 697 N N . ASN A 1 86 ? 11.221 -2.367 -1.587 1.00 86.38 86 ASN A N 1
ATOM 698 C CA . ASN A 1 86 ? 12.067 -2.945 -2.637 1.00 86.38 86 ASN A CA 1
ATOM 699 C C . ASN A 1 86 ? 11.487 -4.243 -3.231 1.00 86.38 86 ASN A C 1
ATOM 701 O O . ASN A 1 86 ? 12.030 -5.329 -3.054 1.00 86.38 86 ASN A O 1
ATOM 705 N N . THR A 1 87 ? 10.339 -4.128 -3.899 1.00 89.12 87 THR A N 1
ATOM 706 C CA . THR A 1 87 ? 9.689 -5.209 -4.639 1.00 89.12 87 THR A CA 1
ATOM 707 C C . THR A 1 87 ? 9.978 -5.040 -6.117 1.00 89.12 87 THR A C 1
ATOM 709 O O . THR A 1 87 ? 9.624 -4.007 -6.690 1.00 89.12 87 THR A O 1
ATOM 712 N N . PHE A 1 88 ? 10.619 -6.040 -6.711 1.00 90.31 88 PHE A N 1
ATOM 713 C CA . PHE A 1 88 ? 11.137 -5.981 -8.073 1.00 90.31 88 PHE A CA 1
ATOM 714 C C . PHE A 1 88 ? 10.781 -7.252 -8.851 1.00 90.31 88 PHE A C 1
ATOM 716 O O . PHE A 1 88 ? 10.674 -8.332 -8.253 1.00 90.31 88 PHE A O 1
ATOM 723 N N . PRO A 1 89 ? 10.578 -7.137 -10.171 1.00 90.19 89 PRO A N 1
ATOM 724 C CA . PRO A 1 89 ? 10.326 -8.288 -11.022 1.00 90.19 89 PRO A CA 1
ATOM 725 C C . PRO A 1 89 ? 11.563 -9.167 -11.172 1.00 90.19 89 PRO A C 1
ATOM 727 O O . PRO A 1 89 ? 12.663 -8.815 -10.742 1.00 90.19 89 PRO A O 1
ATOM 730 N N . GLU A 1 90 ? 11.359 -10.334 -11.773 1.00 87.19 90 GLU A N 1
ATOM 731 C CA . GLU A 1 90 ? 12.459 -11.191 -12.192 1.00 87.19 90 GLU A CA 1
ATOM 732 C C . GLU A 1 90 ? 13.329 -10.474 -13.231 1.00 87.19 90 GLU A C 1
ATOM 734 O O . GLU A 1 90 ? 12.819 -9.877 -14.178 1.00 87.19 90 GLU A O 1
ATOM 739 N N . ALA A 1 91 ? 14.646 -10.503 -13.028 1.00 81.88 91 ALA A N 1
ATOM 740 C CA . ALA A 1 91 ? 15.610 -9.864 -13.916 1.00 81.88 91 ALA A CA 1
ATOM 741 C C . ALA A 1 91 ? 16.961 -10.582 -13.850 1.00 81.88 91 ALA A C 1
ATOM 743 O O . ALA A 1 91 ? 17.434 -10.929 -12.766 1.00 81.88 91 ALA A O 1
ATOM 744 N N . ASN A 1 92 ? 17.618 -10.759 -15.001 1.00 78.88 92 ASN A N 1
ATOM 745 C CA . ASN A 1 92 ? 18.962 -11.345 -15.106 1.00 78.88 92 ASN A CA 1
ATOM 746 C C . ASN A 1 92 ? 19.101 -12.696 -14.370 1.00 78.88 92 ASN A C 1
ATOM 748 O O . ASN A 1 92 ? 20.051 -12.899 -13.613 1.00 78.88 92 ASN A O 1
ATOM 752 N N . GLY A 1 93 ? 18.113 -13.586 -14.520 1.00 75.81 93 GLY A N 1
ATOM 753 C CA . GLY A 1 93 ? 18.090 -14.903 -13.866 1.00 75.81 93 GLY A CA 1
ATOM 754 C C . GLY A 1 93 ? 17.845 -14.876 -12.350 1.00 75.81 93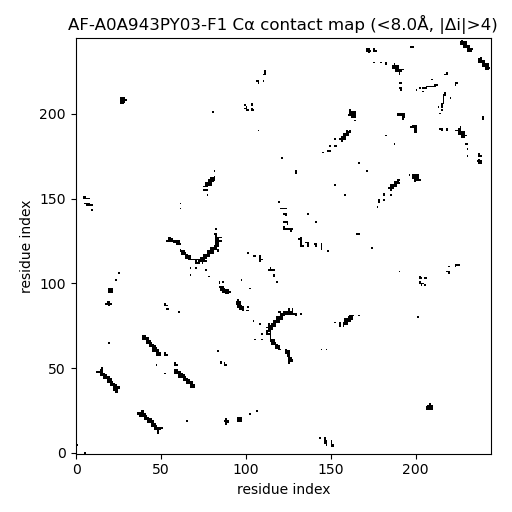 GLY A C 1
ATOM 755 O O . GLY A 1 93 ? 17.916 -15.917 -11.698 1.00 75.81 93 GLY A O 1
ATOM 756 N N . LYS A 1 94 ? 17.559 -13.707 -11.758 1.00 80.31 94 LYS A N 1
ATOM 757 C CA . LYS A 1 94 ? 17.157 -13.578 -10.351 1.00 80.31 94 LYS A CA 1
ATOM 758 C C . LYS A 1 94 ? 15.642 -13.527 -10.254 1.00 80.31 94 LYS A C 1
ATOM 760 O O . LYS A 1 94 ? 15.040 -12.616 -10.814 1.00 80.31 94 LYS A O 1
ATOM 765 N N . LYS A 1 95 ? 15.056 -14.444 -9.478 1.00 81.31 95 LYS A N 1
ATOM 766 C CA . LYS A 1 95 ? 13.617 -14.472 -9.177 1.00 81.31 95 LYS A CA 1
ATOM 767 C C . LYS A 1 95 ? 13.116 -13.110 -8.691 1.00 81.31 95 LYS A C 1
ATOM 769 O O . LYS A 1 95 ? 13.843 -12.370 -8.021 1.00 81.31 95 LYS A O 1
ATOM 774 N N . SER A 1 96 ? 11.848 -12.823 -8.981 1.00 82.62 96 SER A N 1
ATOM 775 C CA . SER A 1 96 ? 11.160 -11.666 -8.408 1.00 82.62 96 SER A CA 1
ATOM 776 C C . SER A 1 96 ? 11.321 -11.645 -6.886 1.00 82.62 96 SER A C 1
ATOM 778 O O . SER A 1 96 ? 11.301 -12.676 -6.213 1.00 82.62 96 SER A O 1
ATOM 780 N N . THR A 1 97 ? 11.541 -10.450 -6.346 1.00 83.88 97 THR A N 1
ATOM 781 C CA . THR A 1 97 ? 11.730 -10.246 -4.912 1.00 83.88 97 T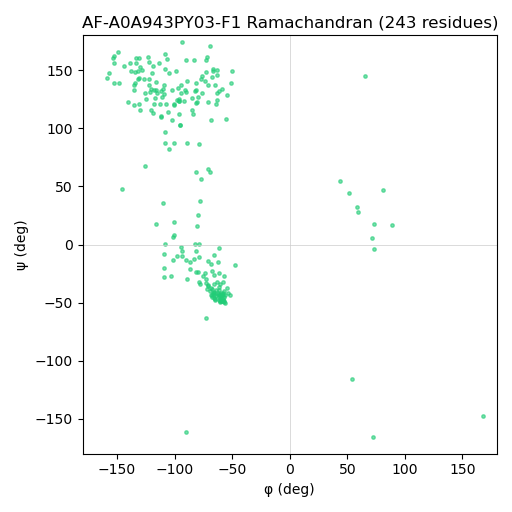HR A CA 1
ATOM 782 C C . THR A 1 97 ? 10.550 -9.456 -4.388 1.00 83.88 97 THR A C 1
ATOM 784 O O . THR A 1 97 ? 10.346 -8.325 -4.824 1.00 83.88 97 THR A O 1
ATOM 787 N N . VAL A 1 98 ? 9.799 -10.005 -3.432 1.00 91.00 98 VAL A N 1
ATOM 788 C CA . VAL A 1 98 ? 8.826 -9.230 -2.658 1.00 91.00 98 VAL A CA 1
ATOM 789 C C . VAL A 1 98 ? 9.457 -8.821 -1.326 1.00 91.00 98 VAL A C 1
ATOM 791 O O . VAL A 1 98 ? 9.945 -9.656 -0.557 1.00 91.00 98 VAL A O 1
ATOM 794 N N . ASP A 1 99 ? 9.470 -7.514 -1.055 1.00 91.62 99 ASP A N 1
ATOM 795 C CA . ASP A 1 99 ? 10.084 -6.947 0.152 1.00 91.62 99 ASP A CA 1
ATOM 796 C C . ASP A 1 99 ? 9.389 -7.439 1.431 1.00 91.62 99 ASP A C 1
ATOM 798 O O . ASP A 1 99 ? 8.180 -7.671 1.440 1.00 91.62 99 ASP A O 1
ATOM 802 N N . ALA A 1 100 ? 10.122 -7.544 2.544 1.00 89.31 100 ALA A N 1
ATOM 803 C CA . ALA A 1 100 ? 9.578 -7.993 3.828 1.00 89.31 100 ALA A CA 1
ATOM 804 C C . ALA A 1 100 ? 8.349 -7.185 4.291 1.00 89.31 100 ALA A C 1
ATOM 806 O O . ALA A 1 100 ? 7.396 -7.766 4.810 1.00 89.31 100 ALA A O 1
ATOM 807 N N . THR A 1 101 ? 8.340 -5.873 4.050 1.00 91.69 101 THR A N 1
ATOM 808 C CA . THR A 1 101 ? 7.213 -4.979 4.349 1.00 91.69 101 THR A CA 1
ATOM 809 C C . THR A 1 101 ? 5.983 -5.346 3.524 1.00 91.69 101 THR A C 1
ATOM 811 O O . THR A 1 101 ? 4.880 -5.451 4.059 1.00 91.69 101 THR A O 1
ATOM 814 N N . VAL A 1 102 ? 6.171 -5.611 2.228 1.00 94.38 102 VAL A N 1
ATOM 815 C CA . VAL A 1 102 ? 5.090 -6.057 1.340 1.00 94.38 102 VAL A CA 1
ATOM 816 C C . VAL A 1 102 ? 4.601 -7.447 1.744 1.00 94.38 102 VAL A C 1
ATOM 818 O O . VAL A 1 102 ? 3.396 -7.660 1.838 1.00 94.38 102 VAL A O 1
ATOM 821 N N . LYS A 1 103 ? 5.506 -8.373 2.083 1.00 94.12 103 LYS A N 1
ATOM 822 C CA . LYS A 1 103 ? 5.142 -9.697 2.618 1.00 94.12 103 LYS A CA 1
ATOM 823 C C . LYS A 1 103 ? 4.283 -9.572 3.874 1.00 94.12 103 LYS A C 1
ATOM 825 O O . LYS A 1 103 ? 3.322 -10.313 4.046 1.00 94.12 103 LYS A O 1
ATOM 830 N N . ASN A 1 104 ? 4.594 -8.621 4.749 1.00 93.69 104 ASN A N 1
ATOM 831 C CA . ASN A 1 104 ? 3.796 -8.348 5.941 1.00 93.69 104 ASN A CA 1
ATOM 832 C C . ASN A 1 104 ? 2.427 -7.741 5.613 1.00 93.69 104 ASN A C 1
ATOM 834 O O . ASN A 1 104 ? 1.441 -8.159 6.215 1.00 93.69 104 ASN A O 1
ATOM 838 N N . ALA A 1 105 ? 2.337 -6.831 4.640 1.00 95.44 105 ALA A N 1
ATOM 839 C CA . ALA A 1 105 ? 1.051 -6.335 4.147 1.00 95.44 105 ALA A CA 1
ATOM 840 C C . ALA A 1 105 ? 0.183 -7.476 3.584 1.00 95.44 105 ALA A C 1
ATOM 842 O O . ALA A 1 105 ? -1.001 -7.554 3.904 1.00 95.44 105 ALA A O 1
ATOM 843 N N . VAL A 1 106 ? 0.776 -8.416 2.839 1.00 95.25 106 VAL A N 1
ATOM 844 C CA . VAL A 1 106 ? 0.092 -9.636 2.374 1.00 95.25 106 VAL A CA 1
ATOM 845 C C . VAL A 1 106 ? -0.390 -10.485 3.555 1.00 95.25 106 VAL A C 1
ATOM 847 O O . VAL A 1 106 ? -1.543 -10.900 3.567 1.00 95.25 106 VAL A O 1
ATOM 850 N N . ARG A 1 107 ? 0.448 -10.721 4.576 1.00 93.75 107 ARG A N 1
ATOM 851 C CA . ARG A 1 107 ? 0.054 -11.493 5.774 1.00 93.75 107 ARG A CA 1
ATOM 852 C C . ARG A 1 107 ? -1.129 -10.859 6.503 1.00 93.75 107 ARG A C 1
ATOM 854 O O . ARG A 1 107 ? -2.044 -11.575 6.895 1.00 93.75 107 ARG A O 1
ATOM 861 N N . ILE A 1 108 ? -1.111 -9.535 6.673 1.00 94.69 108 ILE A N 1
ATOM 862 C CA . ILE A 1 108 ? -2.221 -8.780 7.270 1.00 94.69 108 ILE A CA 1
ATOM 863 C C . ILE A 1 108 ? -3.484 -8.952 6.425 1.00 94.69 108 ILE A C 1
ATOM 865 O O . ILE A 1 108 ? -4.527 -9.301 6.965 1.00 94.69 108 ILE A O 1
ATOM 869 N N . THR A 1 109 ? -3.366 -8.746 5.112 1.00 95.31 109 THR A N 1
ATOM 870 C CA . THR A 1 109 ? -4.469 -8.852 4.147 1.00 95.31 109 THR A CA 1
ATOM 871 C C . THR A 1 109 ? -5.122 -10.232 4.217 1.00 95.31 109 THR A C 1
ATOM 873 O O . THR A 1 109 ? -6.327 -10.337 4.430 1.00 95.31 109 THR A O 1
ATOM 876 N N . TYR A 1 110 ? -4.309 -11.290 4.156 1.00 93.62 110 TYR A N 1
ATOM 877 C CA . TYR A 1 110 ? -4.768 -12.671 4.277 1.00 93.62 110 TYR A CA 1
ATOM 878 C C . TYR A 1 110 ? -5.456 -12.938 5.623 1.00 93.62 110 TYR A C 1
ATOM 880 O O . TYR A 1 110 ? -6.569 -13.454 5.660 1.00 93.62 110 TYR A O 1
ATOM 888 N N . LYS A 1 111 ? -4.836 -12.533 6.743 1.00 92.19 111 LYS A N 1
ATOM 889 C CA . LYS A 1 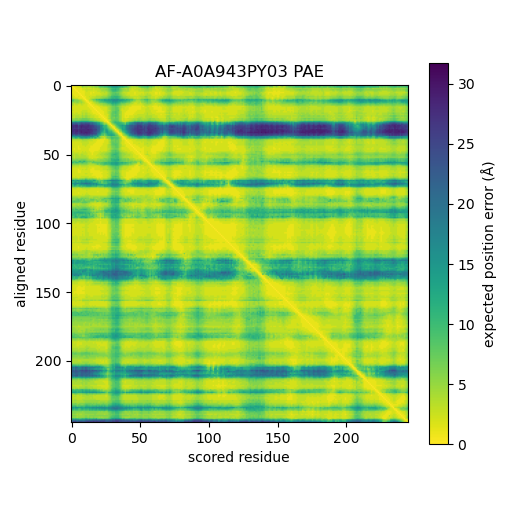111 ? -5.408 -12.694 8.092 1.00 92.19 111 LYS A CA 1
ATOM 890 C C . LYS A 1 111 ? -6.739 -11.955 8.257 1.00 92.19 111 LYS A C 1
ATOM 892 O O . LYS A 1 111 ? -7.604 -12.433 8.983 1.00 92.19 111 LYS A O 1
ATOM 897 N N . ALA A 1 112 ? -6.892 -10.810 7.598 1.00 93.31 112 ALA A N 1
ATOM 898 C CA . ALA A 1 112 ? -8.115 -10.019 7.607 1.00 93.31 112 ALA A CA 1
ATOM 899 C C . ALA A 1 112 ? -9.214 -10.574 6.674 1.00 93.31 112 ALA A C 1
ATOM 901 O O . ALA A 1 112 ? -10.291 -9.989 6.612 1.00 93.31 112 ALA A O 1
ATOM 902 N N . GLY A 1 113 ? -8.969 -11.693 5.977 1.00 92.50 113 GLY A N 1
ATOM 903 C CA . GLY A 1 113 ? -9.964 -12.384 5.149 1.00 92.50 113 GLY A CA 1
ATOM 904 C C . GLY A 1 113 ? -10.042 -11.909 3.695 1.00 92.50 113 GLY A C 1
ATOM 905 O O . GLY A 1 113 ? -11.028 -12.189 3.018 1.00 92.50 113 GLY A O 1
ATOM 906 N N . TYR A 1 114 ? -9.028 -11.194 3.207 1.00 94.88 114 TYR A N 1
ATOM 907 C CA . TYR A 1 114 ? -8.948 -10.722 1.823 1.00 94.88 114 TYR A CA 1
ATOM 908 C C . TYR A 1 114 ? -8.064 -11.651 0.977 1.00 94.88 114 TYR A C 1
ATOM 910 O O . TYR A 1 114 ? -7.095 -12.228 1.478 1.00 94.88 114 TYR A O 1
ATOM 918 N N . SER A 1 115 ? -8.359 -11.758 -0.321 1.00 94.94 115 SER A N 1
ATOM 919 C CA . SER A 1 115 ? -7.581 -12.561 -1.283 1.00 94.94 115 SER A CA 1
ATOM 920 C C . SER A 1 115 ? -6.640 -11.765 -2.154 1.00 94.94 115 SER A C 1
ATOM 922 O O . SER A 1 115 ? -5.776 -12.344 -2.805 1.00 94.94 115 SER A O 1
ATOM 924 N N . LYS A 1 116 ? -6.785 -10.447 -2.171 1.00 96.69 116 LYS A N 1
ATOM 925 C CA . LYS A 1 116 ? -5.985 -9.572 -3.012 1.00 96.69 116 LYS A CA 1
ATOM 926 C C . LYS A 1 116 ? -5.504 -8.384 -2.217 1.00 96.69 116 LYS A C 1
ATOM 928 O O . LYS A 1 116 ? -6.265 -7.787 -1.456 1.00 96.69 116 LYS A O 1
ATOM 933 N N . VAL A 1 117 ? -4.249 -8.017 -2.439 1.00 97.62 117 VAL A N 1
ATOM 934 C CA . VAL A 1 117 ? -3.696 -6.759 -1.950 1.00 97.62 117 VAL A CA 1
ATOM 935 C C . VAL A 1 117 ? -3.317 -5.872 -3.127 1.00 97.62 117 VAL A C 1
ATOM 937 O O . VAL A 1 117 ? -2.623 -6.301 -4.049 1.00 97.62 117 VAL A O 1
ATOM 940 N N . ILE A 1 118 ? -3.755 -4.617 -3.081 1.00 98.06 118 ILE A N 1
ATOM 941 C CA . ILE A 1 118 ? -3.230 -3.557 -3.942 1.00 98.06 118 ILE A CA 1
ATOM 942 C C . ILE A 1 118 ? -2.386 -2.644 -3.069 1.00 98.06 118 ILE A C 1
ATOM 944 O O . ILE A 1 118 ? -2.885 -2.069 -2.111 1.00 98.06 118 ILE A O 1
ATOM 948 N N . ILE A 1 119 ? -1.111 -2.487 -3.392 1.00 96.88 119 ILE A N 1
ATOM 949 C CA . ILE A 1 119 ? -0.181 -1.665 -2.628 1.00 96.88 119 ILE A CA 1
ATOM 950 C C . ILE A 1 119 ? 0.103 -0.382 -3.389 1.00 96.88 119 ILE A C 1
ATOM 952 O O . ILE A 1 119 ? 0.754 -0.378 -4.437 1.00 96.88 119 ILE A O 1
ATOM 956 N N . LEU A 1 120 ? -0.343 0.716 -2.795 1.00 94.44 120 LEU A N 1
ATOM 957 C CA . LEU A 1 120 ? -0.072 2.075 -3.225 1.00 94.44 120 LEU A CA 1
ATOM 958 C C . LEU A 1 120 ? 0.892 2.735 -2.244 1.00 94.44 120 LEU A C 1
ATOM 960 O O . LEU A 1 120 ? 1.117 2.258 -1.129 1.00 94.4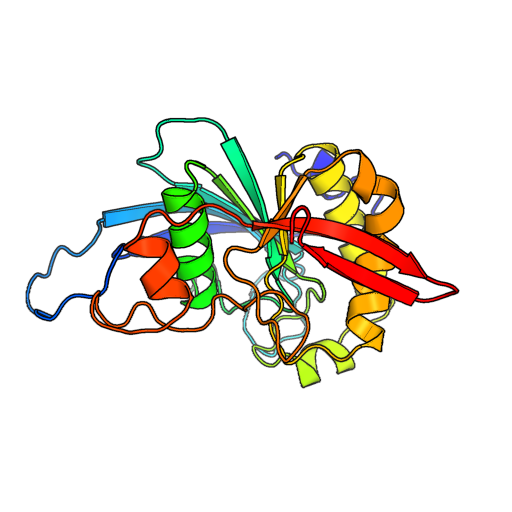4 120 LEU A O 1
ATOM 964 N N . ASN A 1 121 ? 1.492 3.836 -2.672 1.00 89.19 121 ASN A N 1
ATOM 965 C CA . ASN A 1 121 ? 2.466 4.556 -1.867 1.00 89.19 121 ASN A CA 1
ATOM 966 C C . ASN A 1 121 ? 2.099 6.034 -1.885 1.00 89.19 121 ASN A C 1
ATOM 968 O O . ASN A 1 121 ? 1.672 6.545 -2.912 1.00 89.19 121 ASN A O 1
ATOM 972 N N . SER A 1 122 ? 2.267 6.718 -0.763 1.00 83.44 122 SER A N 1
ATOM 973 C CA . SER A 1 122 ? 2.033 8.161 -0.657 1.00 83.44 122 SER A CA 1
ATOM 974 C C . SER A 1 122 ? 3.037 8.952 -1.499 1.00 83.44 122 SER A C 1
ATOM 976 O O . SER A 1 122 ? 2.688 9.948 -2.126 1.00 83.44 122 SER A O 1
ATOM 978 N N . PHE A 1 123 ? 4.260 8.430 -1.575 1.00 83.69 123 PHE A N 1
ATOM 979 C CA . PHE A 1 123 ? 5.314 8.828 -2.495 1.00 83.69 123 PHE A CA 1
ATOM 980 C C . PHE A 1 123 ? 5.680 7.612 -3.335 1.00 83.69 123 PHE A C 1
ATOM 982 O O . PHE A 1 123 ? 5.859 6.523 -2.800 1.00 83.69 123 PHE A O 1
ATOM 989 N N . ASN A 1 124 ? 5.797 7.766 -4.646 1.00 81.25 124 ASN A N 1
ATOM 990 C CA . ASN A 1 124 ? 6.017 6.655 -5.578 1.00 81.25 124 ASN A CA 1
ATOM 991 C C . ASN A 1 124 ? 7.498 6.410 -5.922 1.00 81.25 124 ASN A C 1
ATOM 993 O O . ASN A 1 124 ? 7.791 5.468 -6.654 1.00 81.25 124 ASN A O 1
ATOM 997 N N . PHE A 1 125 ? 8.429 7.218 -5.406 1.00 82.81 125 PHE A N 1
ATOM 998 C CA . PHE A 1 125 ? 9.862 7.120 -5.701 1.00 82.81 125 PHE A CA 1
ATOM 999 C C . PHE A 1 125 ? 10.546 5.961 -4.963 1.00 82.81 125 PHE A C 1
ATOM 1001 O O . PHE A 1 125 ? 10.405 5.815 -3.746 1.00 82.81 125 PHE A O 1
ATOM 1008 N N . ILE A 1 126 ? 11.312 5.140 -5.687 1.00 79.19 126 ILE A N 1
ATOM 1009 C CA . ILE A 1 126 ? 11.936 3.927 -5.144 1.00 79.19 126 ILE A CA 1
ATOM 1010 C C . ILE A 1 126 ? 13.320 4.243 -4.562 1.00 79.19 126 ILE A C 1
ATOM 1012 O O . ILE A 1 126 ? 14.347 4.069 -5.211 1.00 79.19 126 ILE A O 1
ATOM 1016 N N . ASP A 1 127 ? 13.360 4.644 -3.296 1.00 72.19 127 ASP A N 1
ATOM 1017 C CA . ASP A 1 127 ? 14.622 4.951 -2.598 1.00 72.19 127 ASP A CA 1
ATOM 1018 C C . ASP A 1 127 ? 14.993 3.921 -1.516 1.00 72.19 127 ASP A C 1
ATOM 1020 O O . ASP A 1 127 ? 16.153 3.706 -1.167 1.00 72.19 127 ASP A O 1
ATOM 1024 N N . GLY A 1 128 ? 13.981 3.273 -0.936 1.00 60.19 128 GLY A N 1
ATOM 1025 C CA . GLY A 1 128 ? 14.136 2.474 0.283 1.00 60.19 128 GLY A CA 1
ATOM 1026 C C . GLY A 1 128 ? 14.335 3.309 1.561 1.00 60.19 128 GLY A C 1
ATOM 1027 O O . GLY A 1 128 ? 14.338 2.741 2.651 1.00 60.19 128 GLY A O 1
ATOM 1028 N N . ASN A 1 129 ? 14.436 4.641 1.462 1.00 68.94 129 ASN A N 1
ATOM 1029 C CA . ASN A 1 129 ? 14.451 5.570 2.592 1.00 68.94 129 ASN A CA 1
ATOM 1030 C C . ASN A 1 129 ? 13.346 6.625 2.438 1.00 68.94 129 ASN A C 1
ATOM 1032 O O . ASN A 1 129 ? 13.242 7.317 1.430 1.00 68.94 129 ASN A O 1
ATOM 1036 N N . SER A 1 130 ? 12.506 6.737 3.467 1.00 63.94 130 SER A N 1
ATOM 1037 C CA . SER A 1 130 ? 11.349 7.625 3.471 1.00 63.94 130 SER A CA 1
ATOM 1038 C C . SER A 1 130 ? 11.719 9.105 3.384 1.00 63.94 130 SER A C 1
ATOM 1040 O O . SER A 1 130 ? 11.042 9.855 2.696 1.00 63.94 130 SER A O 1
ATOM 1042 N N . ILE A 1 131 ? 12.790 9.538 4.056 1.00 66.50 131 ILE A N 1
ATOM 1043 C CA . ILE A 1 131 ? 13.182 10.957 4.117 1.00 66.50 131 ILE A CA 1
ATOM 1044 C C . ILE A 1 131 ? 13.649 11.444 2.748 1.00 66.50 131 ILE A C 1
ATOM 1046 O O . ILE A 1 131 ? 13.297 12.537 2.310 1.00 66.50 131 ILE A O 1
ATOM 1050 N N . THR A 1 132 ? 14.442 10.629 2.068 1.00 64.50 132 THR A N 1
ATOM 1051 C CA . THR A 1 132 ? 14.996 10.959 0.759 1.00 64.50 132 THR A CA 1
ATOM 1052 C C . THR A 1 132 ? 13.961 10.767 -0.349 1.00 64.50 132 THR A C 1
ATOM 1054 O O . THR A 1 132 ? 13.908 11.601 -1.249 1.00 64.50 132 THR A O 1
ATOM 1057 N N . ALA A 1 133 ? 13.040 9.803 -0.222 1.00 61.91 133 ALA A N 1
ATOM 1058 C CA . ALA A 1 133 ? 11.900 9.680 -1.131 1.00 61.91 133 ALA A CA 1
ATOM 1059 C C . ALA A 1 133 ? 10.982 10.910 -1.102 1.00 61.91 133 ALA A C 1
ATOM 1061 O O . ALA A 1 133 ? 10.541 11.358 -2.155 1.00 61.91 133 ALA A O 1
ATOM 1062 N N . MET A 1 134 ? 10.750 11.492 0.079 1.00 65.56 134 MET A N 1
ATOM 1063 C CA . MET A 1 134 ? 9.977 12.732 0.217 1.00 65.56 134 MET A CA 1
ATOM 1064 C C . MET A 1 134 ? 10.683 13.925 -0.438 1.00 65.56 134 MET A C 1
ATOM 1066 O O . MET A 1 134 ? 10.044 14.715 -1.122 1.00 65.56 134 MET A O 1
ATOM 1070 N N . LYS A 1 135 ? 12.009 14.039 -0.281 1.00 63.88 135 LYS A N 1
ATOM 1071 C CA . LYS A 1 135 ? 12.805 15.123 -0.889 1.00 63.88 135 LYS A CA 1
ATOM 1072 C C . LYS A 1 135 ? 12.982 14.984 -2.403 1.00 63.88 135 LYS A C 1
ATOM 1074 O O . LYS A 1 135 ? 13.139 15.987 -3.086 1.00 63.88 135 LYS A O 1
ATOM 1079 N N . SER A 1 136 ? 12.988 13.752 -2.908 1.00 60.97 136 SER A N 1
ATOM 1080 C CA . SER A 1 136 ? 13.245 13.440 -4.323 1.00 60.97 136 SER A CA 1
ATOM 1081 C C . SER A 1 136 ? 11.961 13.324 -5.150 1.00 60.97 136 SER A C 1
ATOM 1083 O O . SER A 1 136 ? 12.014 13.154 -6.370 1.00 60.97 136 SER A O 1
ATOM 1085 N N . ALA A 1 137 ? 10.793 13.394 -4.506 1.00 60.84 137 ALA A N 1
ATOM 1086 C CA . ALA A 1 137 ? 9.513 13.389 -5.190 1.00 60.84 137 ALA A CA 1
ATOM 1087 C C . ALA A 1 137 ? 9.338 14.695 -5.979 1.00 60.84 137 ALA A C 1
ATOM 1089 O O . ALA A 1 137 ? 9.107 15.759 -5.410 1.00 60.84 137 ALA A O 1
ATOM 1090 N N . LYS A 1 138 ? 9.438 14.607 -7.308 1.00 62.50 138 LYS A N 1
ATOM 1091 C CA . LYS A 1 138 ? 9.087 15.706 -8.217 1.00 62.50 138 LYS A CA 1
ATOM 1092 C C . LYS A 1 138 ? 7.579 15.972 -8.105 1.00 62.50 138 LYS A C 1
ATOM 1094 O O . LYS A 1 138 ? 6.803 15.016 -8.121 1.00 62.50 138 LYS A O 1
ATOM 1099 N N . GLU A 1 139 ? 7.156 17.236 -8.053 1.00 60.22 139 GLU A N 1
ATOM 1100 C CA . GLU A 1 139 ? 5.736 17.624 -7.923 1.00 60.22 139 GLU A CA 1
ATOM 1101 C C . GLU A 1 139 ? 4.843 16.952 -8.979 1.00 60.22 139 GLU A C 1
ATOM 1103 O O . GLU A 1 139 ? 3.832 16.341 -8.640 1.00 60.22 139 GLU A O 1
ATOM 1108 N N . ALA A 1 140 ? 5.292 16.915 -10.238 1.00 59.31 140 ALA A N 1
ATOM 1109 C CA . ALA A 1 140 ? 4.592 16.224 -11.324 1.00 59.31 140 ALA A CA 1
ATOM 1110 C C . ALA A 1 140 ? 4.363 14.720 -11.052 1.00 59.31 140 ALA A C 1
ATOM 1112 O O . ALA A 1 140 ? 3.356 14.147 -11.465 1.00 59.31 140 ALA A O 1
ATOM 1113 N N . SER A 1 141 ? 5.273 14.067 -10.322 1.00 68.25 141 SER A N 1
ATOM 1114 C CA . SER A 1 141 ? 5.115 12.667 -9.918 1.00 68.25 141 SER A CA 1
ATOM 1115 C C . SER A 1 141 ? 4.056 12.500 -8.824 1.00 68.25 141 SER A C 1
ATOM 1117 O O . SER A 1 141 ? 3.343 11.494 -8.805 1.00 68.25 141 SER A O 1
ATOM 1119 N N . ASN A 1 142 ? 3.912 13.489 -7.936 1.00 71.69 142 ASN A N 1
ATOM 1120 C CA . ASN A 1 142 ? 2.914 13.472 -6.867 1.00 71.69 142 ASN A CA 1
ATOM 1121 C C . ASN A 1 142 ? 1.488 13.647 -7.405 1.00 71.69 142 ASN A C 1
ATOM 1123 O O . ASN A 1 142 ? 0.570 12.999 -6.894 1.00 71.69 142 ASN A O 1
ATOM 1127 N N . ASP A 1 143 ? 1.296 14.444 -8.456 1.00 80.00 143 ASP A N 1
ATOM 1128 C CA . ASP A 1 143 ? -0.004 14.585 -9.126 1.00 80.00 143 ASP A CA 1
ATOM 1129 C C . ASP A 1 143 ? -0.427 13.285 -9.811 1.00 80.00 143 ASP A C 1
ATOM 1131 O O . ASP A 1 143 ? -1.555 12.813 -9.638 1.00 80.00 143 ASP A O 1
ATOM 1135 N N . VAL A 1 144 ? 0.504 12.655 -10.537 1.00 86.44 144 VAL A N 1
ATOM 1136 C CA . VAL A 1 144 ? 0.295 11.328 -11.135 1.00 86.44 144 VAL A CA 1
ATOM 1137 C C . VAL A 1 144 ? -0.059 10.308 -10.053 1.00 86.44 144 VAL A C 1
ATOM 1139 O O . VAL A 1 144 ? -1.038 9.575 -10.193 1.00 86.44 144 VAL A O 1
ATOM 1142 N N . ASN A 1 145 ? 0.694 10.285 -8.952 1.00 86.94 145 ASN A N 1
ATOM 1143 C CA . ASN A 1 145 ? 0.460 9.365 -7.845 1.00 86.94 145 ASN A CA 1
ATOM 1144 C C . ASN A 1 145 ? -0.923 9.562 -7.205 1.00 86.94 145 ASN A C 1
ATOM 1146 O O . ASN A 1 145 ? -1.643 8.593 -6.972 1.00 86.94 145 ASN A O 1
ATOM 1150 N N . THR A 1 146 ? -1.321 10.816 -6.984 1.00 87.19 146 THR A N 1
ATOM 1151 C CA . THR A 1 146 ? -2.631 11.166 -6.421 1.00 87.19 146 THR A CA 1
ATOM 1152 C C . THR A 1 146 ? -3.760 10.667 -7.315 1.00 87.19 146 THR A C 1
ATOM 1154 O O . THR A 1 146 ? -4.652 9.972 -6.838 1.00 87.19 146 THR A O 1
ATOM 1157 N N . LYS A 1 147 ? -3.685 10.930 -8.626 1.00 90.62 147 LYS A N 1
ATOM 1158 C CA . LYS A 1 147 ? -4.682 10.452 -9.595 1.00 90.62 147 LYS A CA 1
ATOM 1159 C C . LYS A 1 147 ? -4.798 8.928 -9.607 1.00 90.62 147 LYS A C 1
ATOM 1161 O O . LYS A 1 147 ? -5.911 8.409 -9.620 1.00 90.62 147 LYS A O 1
ATOM 1166 N N . ILE A 1 148 ? -3.674 8.206 -9.557 1.00 93.38 148 ILE A N 1
ATOM 1167 C CA . ILE A 1 148 ? -3.676 6.736 -9.471 1.00 93.38 148 ILE A CA 1
ATOM 1168 C C . ILE A 1 148 ? -4.379 6.274 -8.192 1.00 93.38 148 ILE A C 1
ATOM 1170 O O . ILE A 1 148 ? -5.246 5.405 -8.262 1.00 93.38 148 ILE A O 1
ATOM 1174 N N . ILE A 1 149 ? -4.050 6.866 -7.037 1.00 92.25 149 ILE A N 1
ATOM 1175 C CA . ILE A 1 149 ? -4.703 6.541 -5.760 1.00 92.25 149 ILE A CA 1
ATOM 1176 C C . ILE A 1 149 ? -6.214 6.760 -5.862 1.00 92.25 149 ILE A C 1
ATOM 1178 O O . ILE A 1 149 ? -6.981 5.851 -5.548 1.00 92.25 149 ILE A O 1
ATOM 1182 N N . THR A 1 150 ? -6.652 7.915 -6.363 1.00 91.12 150 THR A N 1
ATOM 1183 C CA . THR A 1 150 ? -8.077 8.224 -6.538 1.00 91.12 150 THR A CA 1
ATOM 1184 C C . THR A 1 150 ? -8.770 7.235 -7.475 1.00 91.12 150 THR A C 1
ATOM 1186 O O . THR A 1 150 ? -9.859 6.759 -7.159 1.00 91.12 150 THR A O 1
ATOM 1189 N N . ASN A 1 151 ? -8.148 6.888 -8.604 1.00 93.69 151 ASN A N 1
ATOM 1190 C CA . ASN A 1 151 ? -8.706 5.937 -9.566 1.00 93.69 151 ASN A CA 1
ATOM 1191 C C . ASN A 1 151 ? -8.885 4.542 -8.953 1.00 93.69 151 ASN A C 1
ATOM 1193 O O . ASN A 1 151 ? -9.916 3.905 -9.165 1.00 93.69 151 ASN A O 1
ATOM 1197 N N . VAL A 1 152 ? -7.903 4.074 -8.179 1.00 95.00 152 VAL A N 1
ATOM 1198 C CA . VAL A 1 152 ? -7.961 2.773 -7.499 1.00 95.00 152 VAL A CA 1
ATOM 1199 C C . VAL A 1 152 ? -9.033 2.778 -6.407 1.00 95.00 152 VAL A C 1
ATOM 1201 O O . VAL A 1 152 ? -9.846 1.857 -6.350 1.00 95.00 152 VAL A O 1
ATOM 1204 N N . LEU A 1 153 ? -9.097 3.829 -5.584 1.00 93.44 153 LEU A N 1
ATOM 1205 C CA . LEU A 1 153 ? -10.106 3.958 -4.525 1.00 93.44 153 LEU A CA 1
ATOM 1206 C C . LEU A 1 153 ? -11.530 4.139 -5.069 1.00 93.44 153 LEU A C 1
ATOM 1208 O O . LEU A 1 153 ? -12.494 3.778 -4.405 1.00 93.44 153 LEU A O 1
ATOM 1212 N N . ALA A 1 154 ? -11.689 4.619 -6.304 1.00 91.88 154 ALA A N 1
ATOM 1213 C CA . ALA A 1 154 ? -12.992 4.646 -6.966 1.00 91.88 154 ALA A CA 1
ATOM 1214 C C . ALA A 1 154 ? -13.525 3.242 -7.318 1.00 91.88 154 ALA A C 1
ATOM 1216 O O . ALA A 1 154 ? -14.703 3.112 -7.639 1.00 91.88 154 ALA A O 1
ATOM 1217 N N . GLN A 1 155 ? -12.677 2.207 -7.321 1.00 92.75 155 GLN A N 1
ATOM 1218 C CA . GLN A 1 155 ? -13.068 0.817 -7.601 1.00 92.75 155 GLN A CA 1
ATOM 1219 C C . GLN A 1 155 ? -13.025 -0.082 -6.360 1.00 92.75 155 GLN A C 1
ATOM 1221 O O . GLN A 1 155 ? -13.658 -1.136 -6.343 1.00 92.75 155 GLN A O 1
ATOM 1226 N N . HIS A 1 156 ? -12.286 0.318 -5.325 1.00 93.94 156 HIS A N 1
ATOM 1227 C CA . HIS A 1 156 ? -12.055 -0.487 -4.133 1.00 93.94 156 HIS A CA 1
ATOM 1228 C C . HIS A 1 156 ? -12.327 0.336 -2.879 1.00 93.94 156 HIS A C 1
ATOM 1230 O O . HIS A 1 156 ? -11.686 1.359 -2.650 1.00 93.94 156 HIS A O 1
ATOM 1236 N N . LYS A 1 157 ? -13.275 -0.136 -2.064 1.00 92.69 157 LYS A N 1
ATOM 1237 C CA . LYS A 1 157 ? -13.752 0.601 -0.891 1.00 92.69 157 LYS A CA 1
ATOM 1238 C C . LYS A 1 157 ? -12.929 0.353 0.365 1.00 92.69 157 LYS A C 1
ATOM 1240 O O . LYS A 1 157 ? -12.974 1.185 1.252 1.00 92.69 157 LYS A O 1
ATOM 1245 N N . ASP A 1 158 ? -12.178 -0.739 0.458 1.00 97.00 158 ASP A N 1
ATOM 1246 C CA . ASP A 1 158 ? -11.432 -1.060 1.675 1.00 97.00 158 ASP A CA 1
ATOM 1247 C C . ASP A 1 158 ? -9.979 -0.586 1.556 1.00 97.00 158 ASP A C 1
ATOM 1249 O O . ASP A 1 158 ? -9.195 -1.109 0.759 1.00 97.00 158 ASP A O 1
ATOM 12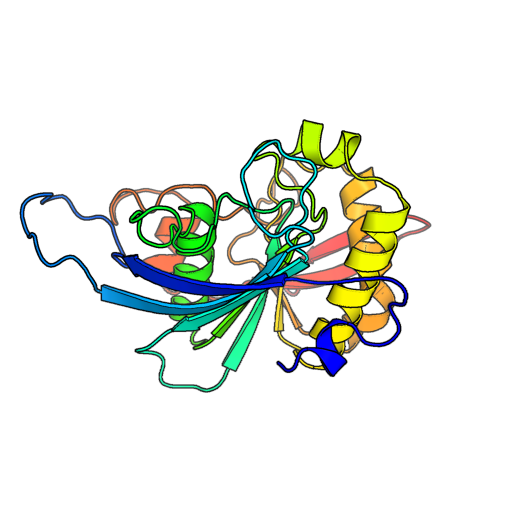53 N N . LEU A 1 159 ? -9.621 0.415 2.363 1.00 97.19 159 LEU A N 1
ATOM 1254 C CA . LEU A 1 159 ? -8.302 1.034 2.415 1.00 97.19 159 LEU A CA 1
ATOM 1255 C C . LEU A 1 159 ? -7.669 0.834 3.794 1.00 97.19 159 LEU A C 1
ATOM 1257 O O . LEU A 1 159 ? -8.160 1.348 4.789 1.00 97.19 159 LEU A O 1
ATOM 1261 N N . MET A 1 160 ? -6.510 0.189 3.862 1.00 97.25 160 MET A N 1
ATOM 1262 C CA . MET A 1 160 ? -5.638 0.208 5.031 1.00 97.25 160 MET A CA 1
ATOM 1263 C C . MET A 1 160 ? -4.539 1.265 4.876 1.00 97.25 160 MET A C 1
ATOM 1265 O O . MET A 1 160 ? -3.751 1.217 3.932 1.00 97.25 160 MET A O 1
ATOM 1269 N N . ILE A 1 161 ? -4.412 2.172 5.842 1.00 95.06 161 ILE A N 1
ATOM 1270 C CA . ILE A 1 161 ? -3.297 3.125 5.917 1.00 95.06 161 ILE A CA 1
ATOM 1271 C C . ILE A 1 161 ? -2.209 2.544 6.823 1.00 95.06 161 ILE A C 1
ATOM 1273 O O . ILE A 1 161 ? -2.493 2.103 7.936 1.00 95.06 161 ILE A O 1
ATOM 1277 N N . ALA A 1 162 ? -0.954 2.533 6.359 1.00 92.88 162 ALA A N 1
ATOM 1278 C CA . ALA A 1 162 ? 0.135 1.834 7.048 1.00 92.88 162 ALA A CA 1
ATOM 1279 C C . ALA A 1 162 ? 1.496 2.552 6.930 1.00 92.88 162 ALA A C 1
ATOM 1281 O O . ALA A 1 162 ? 2.517 1.953 6.589 1.00 92.88 162 ALA A O 1
ATOM 1282 N N . TRP A 1 163 ? 1.527 3.862 7.189 1.00 86.88 163 TRP A N 1
ATOM 1283 C CA . TRP A 1 163 ? 2.706 4.706 6.947 1.00 86.88 163 TRP A CA 1
ATOM 1284 C C . TRP A 1 163 ? 3.693 4.832 8.128 1.00 86.88 163 TRP A C 1
ATOM 1286 O O . TRP A 1 163 ? 4.824 5.278 7.939 1.00 86.88 163 TRP A O 1
ATOM 1296 N N . GLY A 1 164 ? 3.317 4.416 9.345 1.00 87.31 164 GLY A N 1
ATOM 1297 C CA . GLY A 1 164 ? 4.174 4.471 10.537 1.00 87.31 164 GLY A CA 1
ATOM 1298 C C . GLY A 1 164 ? 4.437 5.854 11.143 1.00 87.31 164 GLY A C 1
ATOM 1299 O O . GLY A 1 164 ? 3.785 6.855 10.858 1.00 87.31 164 GLY A O 1
ATOM 1300 N N . THR A 1 165 ? 5.438 5.906 12.022 1.00 83.50 165 THR A N 1
ATOM 1301 C CA . THR A 1 165 ? 5.762 7.091 12.835 1.00 83.50 165 THR A CA 1
ATOM 1302 C C . THR A 1 165 ? 6.693 8.086 12.145 1.00 83.50 165 THR A C 1
ATOM 1304 O O . THR A 1 165 ? 6.817 9.214 12.608 1.00 83.50 165 THR A O 1
ATOM 1307 N N . LYS A 1 166 ? 7.354 7.689 11.051 1.00 80.00 166 LYS A N 1
ATOM 1308 C CA . LYS A 1 166 ? 8.387 8.501 10.384 1.00 80.00 166 LYS A CA 1
ATOM 1309 C C . LYS A 1 166 ? 7.831 9.615 9.493 1.00 80.00 166 LYS A C 1
ATOM 1311 O O . LYS A 1 166 ? 8.601 10.451 9.034 1.00 80.00 166 LYS A O 1
ATOM 1316 N N . VAL A 1 167 ? 6.525 9.619 9.233 1.00 75.56 167 VAL A N 1
ATOM 1317 C CA . VAL A 1 167 ? 5.868 10.655 8.426 1.00 75.56 167 VAL A CA 1
ATOM 1318 C C . VAL A 1 167 ? 5.642 11.891 9.283 1.00 75.56 167 VAL A C 1
ATOM 1320 O O . VAL A 1 167 ? 5.043 11.788 10.361 1.00 75.56 167 VAL A O 1
ATOM 1323 N N . CYS A 1 168 ? 6.093 13.056 8.818 1.00 78.81 168 CYS A N 1
ATOM 1324 C CA . CYS A 1 168 ? 5.844 14.295 9.543 1.00 78.81 168 CYS A CA 1
ATOM 1325 C C . CYS A 1 168 ? 4.361 14.701 9.439 1.00 78.81 168 CYS A C 1
ATOM 1327 O O . CYS A 1 168 ? 3.622 14.220 8.579 1.00 78.81 168 CYS A O 1
ATOM 1329 N N . LYS A 1 169 ? 3.897 15.581 10.337 1.00 81.81 169 LYS A N 1
ATOM 1330 C CA . LYS A 1 169 ? 2.483 15.994 10.381 1.00 81.81 169 LYS A CA 1
ATOM 1331 C C . LYS A 1 169 ? 2.020 16.616 9.057 1.00 81.81 169 LYS A C 1
ATOM 1333 O O . LYS A 1 169 ? 0.933 16.293 8.594 1.00 81.81 169 LYS A O 1
ATOM 1338 N N . LYS A 1 170 ? 2.856 17.455 8.434 1.00 81.69 170 LYS A N 1
ATOM 1339 C CA . LYS A 1 170 ? 2.544 18.126 7.162 1.00 81.69 170 LYS A CA 1
ATOM 1340 C C . LYS A 1 170 ? 2.242 17.119 6.049 1.00 81.69 170 LYS A C 1
ATOM 1342 O O . LYS A 1 170 ? 1.206 17.238 5.404 1.00 81.69 170 LYS A O 1
ATOM 1347 N N . ASP A 1 171 ? 3.094 16.111 5.879 1.00 78.38 171 ASP A N 1
ATOM 1348 C CA . ASP A 1 171 ? 2.919 15.114 4.817 1.00 78.38 171 ASP A CA 1
ATOM 1349 C C . ASP A 1 171 ? 1.677 14.251 5.068 1.00 78.38 171 ASP A C 1
ATOM 1351 O O . ASP A 1 171 ? 0.929 13.967 4.139 1.00 78.38 171 ASP A O 1
ATOM 1355 N N . LYS A 1 172 ? 1.395 13.884 6.331 1.00 84.50 172 LYS A N 1
ATOM 1356 C CA . LYS A 1 172 ? 0.140 13.193 6.688 1.00 84.50 172 LYS A CA 1
ATOM 1357 C C . LYS A 1 172 ? -1.076 14.017 6.266 1.00 84.50 172 LYS A C 1
ATOM 1359 O O . LYS A 1 172 ? -1.968 13.480 5.617 1.00 84.50 172 LYS A O 1
ATOM 1364 N N . THR A 1 173 ? -1.092 15.307 6.603 1.00 86.62 173 THR A N 1
ATOM 1365 C CA . THR A 1 173 ? -2.167 16.233 6.217 1.00 86.62 173 THR A CA 1
ATOM 1366 C C . THR A 1 173 ? -2.332 16.295 4.701 1.00 86.62 173 THR A C 1
ATOM 1368 O O . THR A 1 173 ? -3.457 16.250 4.215 1.00 86.62 173 THR A O 1
ATOM 1371 N N . GLU A 1 174 ? -1.232 16.366 3.949 1.00 82.81 174 GLU A N 1
ATOM 1372 C CA . GLU A 1 174 ? -1.260 16.407 2.484 1.00 82.81 174 GLU A CA 1
ATOM 1373 C C . GLU A 1 174 ? -1.788 15.102 1.869 1.00 82.81 174 GLU A C 1
ATOM 1375 O O . GLU A 1 174 ? -2.586 15.118 0.937 1.00 82.81 174 GLU A O 1
ATOM 1380 N N . ILE A 1 175 ? -1.378 13.949 2.395 1.00 84.31 175 ILE A N 1
ATOM 1381 C CA . ILE A 1 175 ? -1.854 12.649 1.909 1.00 84.31 175 ILE A CA 1
ATOM 1382 C C . ILE A 1 175 ? -3.348 12.486 2.198 1.00 84.31 175 ILE A C 1
ATOM 1384 O O . ILE A 1 175 ? -4.103 12.030 1.343 1.00 84.31 175 ILE A O 1
ATOM 1388 N N . LEU A 1 176 ? -3.784 12.865 3.401 1.00 89.50 176 LEU A N 1
ATOM 1389 C CA . LEU A 1 176 ? -5.185 12.767 3.799 1.00 89.50 176 LEU A CA 1
ATOM 1390 C C . LEU A 1 176 ? -6.072 13.736 3.022 1.00 89.50 176 LEU A C 1
ATOM 1392 O O . LEU A 1 176 ? -7.175 13.352 2.642 1.00 89.50 176 LEU A O 1
ATOM 1396 N N . SER A 1 177 ? -5.596 14.951 2.734 1.00 87.69 177 SER A N 1
ATOM 1397 C CA . SER A 1 177 ? -6.354 15.907 1.921 1.00 87.69 177 SER A CA 1
ATOM 1398 C C . SER A 1 177 ? -6.613 15.370 0.512 1.00 87.69 177 SER A C 1
ATOM 1400 O O . SER A 1 177 ? -7.709 15.539 -0.011 1.00 87.69 177 SER A O 1
ATOM 1402 N N . LYS A 1 178 ? -5.649 14.642 -0.067 1.00 83.31 178 LYS A N 1
ATOM 1403 C CA . LYS A 1 178 ? -5.746 14.024 -1.401 1.00 83.31 178 LYS A CA 1
ATOM 1404 C C . LYS A 1 178 ? -6.797 12.916 -1.509 1.00 83.31 178 LYS A C 1
ATOM 1406 O O . LYS A 1 178 ? -7.298 12.661 -2.601 1.00 83.31 178 LYS A O 1
ATOM 1411 N N . ILE A 1 179 ? -7.124 12.249 -0.403 1.00 86.44 179 ILE A N 1
ATOM 1412 C CA . ILE A 1 179 ? -8.145 11.187 -0.365 1.00 86.44 179 ILE A CA 1
ATOM 1413 C C . ILE A 1 179 ? -9.424 11.613 0.364 1.00 86.44 179 ILE A C 1
ATOM 1415 O O . ILE A 1 179 ? -10.357 10.820 0.468 1.00 86.44 179 ILE A O 1
ATOM 1419 N N . TRP A 1 180 ? -9.483 12.856 0.852 1.00 89.38 180 TRP A N 1
ATOM 1420 C CA . TRP A 1 180 ? -10.592 13.374 1.651 1.00 89.38 180 TRP A CA 1
ATOM 1421 C C . TRP A 1 180 ? -11.937 13.264 0.934 1.00 89.38 180 TRP A C 1
ATOM 1423 O O . TRP A 1 180 ? -12.894 12.756 1.510 1.00 89.38 180 TRP A O 1
ATOM 1433 N N . ASP A 1 181 ? -11.988 13.641 -0.344 1.00 85.00 181 ASP A N 1
ATOM 1434 C CA . ASP A 1 181 ? -13.222 13.621 -1.143 1.00 85.00 181 ASP A CA 1
ATOM 1435 C C . ASP A 1 181 ? -13.763 12.201 -1.387 1.00 85.00 181 ASP A C 1
ATOM 1437 O O . ASP A 1 181 ? -14.856 12.030 -1.919 1.00 85.00 181 ASP A O 1
ATOM 1441 N N . LYS A 1 182 ? -12.992 11.169 -1.024 1.00 82.50 182 LYS A N 1
ATOM 1442 C CA . LYS A 1 182 ? -13.392 9.756 -1.066 1.00 82.50 182 LYS A CA 1
ATOM 1443 C C . LYS A 1 182 ? -13.596 9.151 0.314 1.00 82.50 182 LYS A C 1
ATOM 1445 O O . LYS A 1 182 ? -14.088 8.032 0.399 1.00 82.50 182 LYS A O 1
ATOM 1450 N N . ALA A 1 183 ? -13.254 9.866 1.385 1.00 80.94 183 ALA A N 1
ATOM 1451 C CA . ALA A 1 183 ? -13.232 9.339 2.746 1.00 80.94 183 ALA A CA 1
ATOM 1452 C C . ALA A 1 183 ? -14.603 8.853 3.241 1.00 80.94 183 ALA A C 1
ATOM 1454 O O . ALA A 1 183 ? -14.659 8.005 4.127 1.00 80.94 183 ALA A O 1
ATOM 1455 N N . THR A 1 184 ? -15.696 9.378 2.680 1.00 82.00 184 THR A N 1
ATOM 1456 C CA . THR A 1 184 ? -17.071 8.949 2.982 1.00 82.00 184 THR A CA 1
ATOM 1457 C C . THR A 1 184 ? -17.498 7.695 2.223 1.00 82.00 184 THR A C 1
ATOM 1459 O O . THR A 1 184 ? -18.388 6.987 2.682 1.00 82.00 184 THR A O 1
ATOM 1462 N N . ASP A 1 185 ? -16.866 7.414 1.083 1.00 87.81 185 ASP A N 1
ATOM 1463 C CA . ASP A 1 185 ? -17.242 6.328 0.169 1.00 87.81 185 ASP A CA 1
ATOM 1464 C C . ASP A 1 185 ? -16.397 5.062 0.380 1.00 87.81 185 ASP A C 1
ATOM 1466 O O . ASP A 1 185 ? -16.688 4.008 -0.198 1.00 87.81 185 ASP A O 1
ATOM 1470 N N . ILE A 1 186 ? -15.336 5.174 1.187 1.00 93.19 186 ILE A N 1
ATOM 1471 C CA . ILE A 1 186 ? -14.383 4.107 1.487 1.00 93.19 186 ILE A CA 1
ATOM 1472 C C . ILE A 1 186 ? -14.366 3.791 2.986 1.00 93.19 186 ILE A C 1
ATOM 1474 O O . ILE A 1 186 ? -14.498 4.663 3.844 1.00 93.19 186 ILE A O 1
ATOM 1478 N N . ASN A 1 187 ? -14.129 2.526 3.304 1.00 95.69 187 ASN A N 1
ATOM 1479 C CA . ASN A 1 187 ? -13.797 2.062 4.637 1.00 95.69 187 ASN A CA 1
ATOM 1480 C C . ASN A 1 187 ? -12.291 2.222 4.854 1.00 95.69 187 ASN A C 1
ATOM 1482 O O . ASN A 1 187 ? -11.480 1.721 4.072 1.00 95.69 187 ASN A O 1
ATOM 1486 N N . ILE A 1 188 ? -11.910 2.915 5.925 1.00 96.38 188 ILE A N 1
ATOM 1487 C CA . ILE A 1 188 ? -10.509 3.187 6.242 1.00 96.38 188 ILE A CA 1
ATOM 1488 C C . ILE A 1 188 ? -10.119 2.375 7.466 1.00 96.38 188 ILE A C 1
ATOM 1490 O O . ILE A 1 188 ? -10.826 2.362 8.471 1.00 96.38 188 ILE A O 1
ATOM 1494 N N . PHE A 1 189 ? -8.970 1.722 7.383 1.00 97.31 189 PHE A N 1
ATOM 1495 C CA . PHE A 1 189 ? -8.492 0.780 8.372 1.00 97.31 189 PHE A CA 1
ATOM 1496 C C . PHE A 1 189 ? -7.029 1.018 8.748 1.00 97.31 189 PHE A C 1
ATOM 1498 O O . PHE A 1 189 ? -6.233 1.572 7.986 1.00 97.31 189 PHE A O 1
ATOM 1505 N N . ALA A 1 190 ? -6.646 0.485 9.901 1.00 96.25 190 ALA A N 1
ATOM 1506 C CA . ALA A 1 190 ? -5.273 0.153 10.252 1.00 96.25 190 ALA A CA 1
ATOM 1507 C C . ALA A 1 190 ? -5.215 -1.266 10.819 1.00 96.25 190 ALA A C 1
ATOM 1509 O O . ALA A 1 190 ? -6.146 -1.712 11.482 1.00 96.25 190 ALA A O 1
ATOM 1510 N N . TYR A 1 191 ? -4.104 -1.978 10.629 1.00 95.19 191 TYR A N 1
ATOM 1511 C CA . TYR A 1 191 ? -3.919 -3.266 11.314 1.00 95.19 191 TYR A CA 1
ATOM 1512 C C . TYR A 1 191 ? -3.580 -3.091 12.802 1.00 95.19 191 TYR A C 1
ATOM 1514 O O . TYR A 1 191 ? -3.828 -3.978 13.612 1.00 95.19 191 TYR A O 1
ATOM 1522 N N . ALA A 1 192 ? -2.965 -1.961 13.155 1.00 93.00 192 ALA A N 1
ATOM 1523 C CA . ALA A 1 192 ? -2.654 -1.585 14.523 1.00 93.00 192 ALA A CA 1
ATOM 1524 C C . ALA A 1 192 ? -2.484 -0.066 14.625 1.00 93.00 192 ALA A C 1
ATOM 1526 O O . ALA A 1 192 ? -1.961 0.577 13.707 1.00 93.00 192 ALA A O 1
ATOM 1527 N N . TRP A 1 193 ? -2.848 0.488 15.780 1.00 92.75 193 TRP A N 1
ATOM 1528 C CA . TRP A 1 193 ? -2.760 1.916 16.075 1.00 92.75 193 TRP A CA 1
ATOM 1529 C C . TRP A 1 193 ? -1.707 2.215 17.143 1.00 92.75 193 TRP A C 1
ATOM 1531 O O . TRP A 1 193 ? -1.681 1.573 18.193 1.00 92.75 193 TRP A O 1
ATOM 1541 N N . ASN A 1 194 ? -0.848 3.204 16.895 1.00 90.50 194 ASN A N 1
ATOM 1542 C CA . ASN A 1 194 ? 0.061 3.749 17.897 1.00 90.50 194 ASN A CA 1
ATOM 1543 C C . ASN A 1 194 ? -0.576 4.986 18.540 1.00 90.50 194 ASN A C 1
ATOM 1545 O O . ASN A 1 194 ? -0.552 6.073 17.959 1.00 90.50 194 ASN A O 1
ATOM 1549 N N . SER A 1 195 ? -1.102 4.822 19.755 1.00 87.12 195 SER A N 1
ATOM 1550 C CA . SER A 1 195 ? -1.740 5.904 20.514 1.00 87.12 195 SER A CA 1
ATOM 1551 C C . SER A 1 195 ? -0.782 7.042 20.876 1.00 87.12 195 SER A C 1
ATOM 1553 O O . SER A 1 195 ? -1.208 8.190 20.888 1.00 87.12 195 SER A O 1
ATOM 1555 N N . ASN A 1 196 ? 0.504 6.755 21.106 1.00 85.94 196 ASN A N 1
ATOM 1556 C CA . ASN A 1 196 ? 1.484 7.765 21.525 1.00 85.94 196 ASN A CA 1
ATOM 1557 C C . ASN A 1 196 ? 1.846 8.719 20.383 1.00 85.94 196 ASN A C 1
ATOM 1559 O O . ASN A 1 196 ? 2.032 9.911 20.592 1.00 85.94 196 ASN A O 1
ATOM 1563 N N . SER A 1 197 ? 1.963 8.192 19.163 1.00 84.44 197 SER A N 1
ATOM 1564 C CA . SER A 1 197 ? 2.316 8.980 17.972 1.00 84.44 197 SER A CA 1
ATOM 1565 C C . SER A 1 197 ? 1.109 9.326 17.093 1.00 84.44 197 SER A C 1
ATOM 1567 O O . SER A 1 197 ? 1.300 9.836 15.987 1.00 84.44 197 SER A O 1
ATOM 1569 N N . ASN A 1 198 ? -0.102 8.998 17.557 1.00 86.81 198 ASN A N 1
ATOM 1570 C CA . ASN A 1 198 ? -1.377 9.174 16.863 1.00 86.81 198 ASN A CA 1
ATOM 1571 C C . ASN A 1 198 ? -1.307 8.763 15.378 1.00 86.81 198 ASN A C 1
ATOM 1573 O O . ASN A 1 198 ? -1.518 9.572 14.472 1.00 86.81 198 ASN A O 1
ATOM 1577 N N . CYS A 1 199 ? -0.876 7.526 15.112 1.00 90.31 199 CYS A N 1
ATOM 1578 C CA . CYS A 1 199 ? -0.689 7.052 13.740 1.00 90.31 199 CYS A CA 1
ATOM 1579 C C . CYS A 1 199 ? -0.838 5.531 13.593 1.00 90.31 199 CYS A C 1
ATOM 1581 O O . CYS A 1 199 ? -0.593 4.789 14.550 1.00 90.31 199 CYS A O 1
ATOM 1583 N N . PRO A 1 200 ? -1.174 5.046 12.385 1.00 93.25 200 PRO A N 1
ATOM 1584 C CA . PRO A 1 200 ? -1.133 3.625 12.078 1.00 93.25 200 PRO A CA 1
ATOM 1585 C C . PRO A 1 200 ? 0.307 3.105 12.063 1.00 93.25 200 PRO A C 1
ATOM 1587 O O . PRO A 1 200 ? 1.231 3.787 11.603 1.00 93.25 200 PRO A O 1
ATOM 1590 N N . TYR A 1 201 ? 0.505 1.872 12.527 1.00 92.19 201 TYR A N 1
ATOM 1591 C CA . TYR A 1 201 ? 1.810 1.221 12.431 1.00 92.19 201 TYR A CA 1
ATOM 1592 C C . TYR A 1 201 ? 2.201 0.930 10.972 1.00 92.19 201 TYR A C 1
ATOM 1594 O O . TYR A 1 201 ? 1.358 0.698 10.108 1.00 92.19 201 TYR A O 1
ATOM 1602 N N . HIS A 1 202 ? 3.509 0.921 10.707 1.00 90.56 202 HIS A N 1
ATOM 1603 C CA . HIS A 1 202 ? 4.073 0.485 9.428 1.00 90.56 202 HIS A CA 1
ATOM 1604 C C . HIS A 1 202 ? 4.356 -1.024 9.464 1.00 90.56 202 HIS A C 1
ATOM 1606 O O . HIS A 1 202 ? 4.920 -1.498 10.456 1.00 90.56 202 HIS A O 1
ATOM 1612 N N . PRO A 1 203 ? 4.106 -1.784 8.384 1.00 90.38 203 PRO A N 1
ATOM 1613 C CA . PRO A 1 203 ? 4.254 -3.236 8.386 1.00 90.38 203 PRO A CA 1
ATOM 1614 C C . PRO A 1 203 ? 5.720 -3.693 8.237 1.00 90.38 203 PRO A C 1
ATOM 1616 O O . PRO A 1 203 ? 5.976 -4.790 7.764 1.00 90.38 203 PRO A O 1
ATOM 1619 N N . ALA A 1 204 ? 6.714 -2.885 8.631 1.00 85.06 204 ALA A N 1
ATOM 1620 C CA . ALA A 1 204 ? 8.139 -3.225 8.463 1.00 85.06 204 ALA A CA 1
ATOM 1621 C C . ALA A 1 204 ? 8.671 -4.189 9.534 1.00 85.06 204 ALA A C 1
ATOM 1623 O O . ALA A 1 204 ? 9.676 -4.861 9.306 1.00 85.06 204 ALA A O 1
ATOM 1624 N N . THR A 1 205 ? 8.041 -4.253 10.712 1.00 73.25 205 THR A N 1
ATOM 1625 C CA . THR A 1 205 ? 8.496 -5.154 11.777 1.00 73.25 205 THR A CA 1
ATOM 1626 C C . THR A 1 205 ? 8.368 -6.599 11.309 1.00 73.25 205 THR A C 1
ATOM 1628 O O . THR A 1 205 ? 7.331 -6.995 10.786 1.00 73.25 205 THR A O 1
ATOM 1631 N N . ARG A 1 206 ? 9.423 -7.400 11.465 1.00 66.25 206 ARG A N 1
ATOM 1632 C CA . ARG A 1 206 ? 9.410 -8.800 11.036 1.00 66.25 206 ARG A CA 1
ATOM 1633 C C . ARG A 1 206 ? 8.426 -9.617 11.870 1.00 66.25 206 ARG A C 1
ATOM 1635 O O . ARG A 1 206 ? 8.245 -9.371 13.061 1.00 66.25 206 ARG A O 1
ATOM 1642 N N . VAL A 1 207 ? 7.852 -10.646 11.254 1.00 61.78 207 VAL A N 1
ATOM 1643 C CA . VAL A 1 207 ? 7.138 -11.713 11.968 1.00 61.78 207 VAL A CA 1
ATOM 1644 C C . VAL A 1 207 ? 8.177 -12.703 12.495 1.00 61.78 207 VAL A C 1
ATOM 1646 O O . VAL A 1 207 ? 8.245 -13.841 12.035 1.00 61.78 207 VAL A O 1
ATOM 1649 N N . ASP A 1 208 ? 9.054 -12.236 13.385 1.00 56.62 208 ASP A N 1
ATOM 1650 C CA . ASP A 1 208 ? 10.110 -13.045 13.997 1.00 56.62 208 ASP A CA 1
ATOM 1651 C C . ASP A 1 208 ? 9.479 -13.896 15.106 1.00 56.62 208 ASP A C 1
ATOM 1653 O O . ASP A 1 208 ? 9.445 -13.490 16.258 1.00 56.62 208 ASP A O 1
ATOM 1657 N N . ASN A 1 209 ? 8.954 -15.078 14.781 1.00 58.75 209 ASN A N 1
ATOM 1658 C CA . ASN A 1 209 ? 8.332 -15.988 15.752 1.00 58.75 209 ASN A CA 1
ATOM 1659 C C . ASN A 1 209 ? 7.025 -15.477 16.425 1.00 58.75 209 ASN A C 1
ATOM 1661 O O . ASN A 1 209 ? 6.807 -14.303 16.719 1.00 58.75 209 ASN A O 1
ATOM 1665 N N . ILE A 1 210 ? 6.121 -16.430 16.674 1.00 64.31 210 ILE A N 1
ATOM 1666 C CA . ILE A 1 210 ? 4.800 -16.265 17.306 1.00 64.31 210 ILE A CA 1
ATOM 1667 C C . ILE A 1 210 ? 4.891 -15.620 18.703 1.00 64.31 210 ILE A C 1
ATOM 1669 O O . ILE A 1 210 ? 3.960 -14.950 19.130 1.00 64.31 210 ILE A O 1
ATOM 1673 N N . LYS A 1 211 ? 6.012 -15.783 19.419 1.00 60.66 211 LYS A N 1
ATOM 1674 C CA . LYS A 1 211 ? 6.174 -15.334 20.815 1.00 60.66 211 LYS A CA 1
ATOM 1675 C C . LYS A 1 211 ? 6.533 -13.852 20.992 1.00 60.66 211 LYS A C 1
ATOM 1677 O O . LYS A 1 211 ? 6.715 -13.418 22.127 1.00 60.66 211 LYS A O 1
ATOM 1682 N N . ASN A 1 212 ? 6.660 -13.073 19.921 1.00 67.31 212 ASN A N 1
ATOM 1683 C CA . ASN A 1 212 ? 7.025 -11.664 20.049 1.00 67.31 212 ASN A CA 1
ATOM 1684 C C . ASN A 1 212 ? 5.818 -10.777 20.389 1.00 67.31 212 ASN A C 1
ATOM 1686 O O . ASN A 1 212 ? 4.752 -10.889 19.791 1.00 67.31 212 ASN A O 1
ATOM 1690 N N . ASN A 1 213 ? 6.016 -9.809 21.287 1.00 73.06 213 ASN A N 1
ATOM 1691 C CA . ASN A 1 213 ? 4.978 -8.867 21.728 1.00 73.06 213 ASN A CA 1
ATOM 1692 C C . ASN A 1 213 ? 4.745 -7.698 20.738 1.00 73.06 213 ASN A C 1
ATOM 1694 O O . ASN A 1 213 ? 4.156 -6.679 21.105 1.00 73.06 213 ASN A O 1
ATOM 1698 N N . TYR A 1 214 ? 5.229 -7.812 19.494 1.00 84.62 214 TYR A N 1
ATOM 1699 C CA . TYR A 1 214 ? 5.106 -6.762 18.480 1.00 84.62 214 TYR A CA 1
ATOM 1700 C C . TYR A 1 214 ? 3.668 -6.645 17.952 1.00 84.62 214 TYR A C 1
ATOM 1702 O O . TYR A 1 214 ? 2.989 -7.665 17.822 1.00 84.62 214 TYR A O 1
ATOM 1710 N N . PRO A 1 215 ? 3.213 -5.436 17.560 1.00 87.75 215 PRO A N 1
ATOM 1711 C CA . PRO A 1 215 ? 1.855 -5.230 17.051 1.00 87.75 215 PRO A CA 1
ATOM 1712 C C . PRO A 1 215 ? 1.484 -6.151 15.884 1.00 87.75 215 PRO A C 1
ATOM 1714 O O . PRO A 1 215 ? 0.391 -6.709 15.868 1.00 87.75 215 PRO A O 1
ATOM 1717 N N . LEU A 1 216 ? 2.406 -6.368 14.936 1.00 89.25 216 LEU A N 1
ATOM 1718 C CA . LEU A 1 216 ? 2.167 -7.266 13.804 1.00 89.25 216 LEU A CA 1
ATOM 1719 C C . LEU A 1 216 ? 1.987 -8.721 14.256 1.00 89.25 216 LEU A C 1
ATOM 1721 O O . LEU A 1 216 ? 1.034 -9.376 13.846 1.00 89.25 216 LEU A O 1
ATOM 1725 N N . THR A 1 217 ? 2.870 -9.228 15.119 1.00 86.62 217 THR A N 1
ATOM 1726 C CA . THR A 1 217 ? 2.761 -10.596 15.645 1.00 86.62 217 THR A CA 1
ATOM 1727 C C . THR A 1 217 ? 1.459 -10.780 16.419 1.00 86.62 217 THR A C 1
ATOM 1729 O O . THR A 1 217 ? 0.761 -11.766 16.192 1.00 86.62 217 THR A O 1
ATOM 1732 N N . LYS A 1 218 ? 1.075 -9.812 17.262 1.00 87.69 218 LYS A N 1
ATOM 1733 C CA . LYS A 1 218 ? -0.213 -9.825 17.976 1.00 87.69 218 LYS A CA 1
ATOM 1734 C C . LYS A 1 218 ? -1.401 -9.896 17.025 1.00 87.69 218 LYS A C 1
ATOM 1736 O O . LYS A 1 218 ? -2.286 -10.719 17.228 1.00 87.69 218 LYS A O 1
ATOM 1741 N N . PHE A 1 219 ? -1.402 -9.070 15.979 1.00 91.31 219 PHE A N 1
ATOM 1742 C CA . PHE A 1 219 ? -2.460 -9.073 14.973 1.00 91.31 219 PHE A CA 1
ATOM 1743 C C . PHE A 1 219 ? -2.589 -10.445 14.293 1.00 91.31 219 PHE A C 1
ATOM 1745 O O . PHE A 1 219 ? -3.680 -11.003 14.203 1.00 91.31 219 PHE A O 1
ATOM 1752 N N . LEU A 1 220 ? -1.468 -11.024 13.853 1.00 89.44 220 LEU A N 1
ATOM 1753 C CA . LEU A 1 220 ? -1.474 -12.287 13.112 1.00 89.44 220 LEU A CA 1
ATOM 1754 C C . LEU A 1 220 ? -1.835 -13.500 13.987 1.00 89.44 220 LEU A C 1
ATOM 1756 O O . LEU A 1 220 ? -2.504 -14.420 13.510 1.00 89.44 220 LEU A O 1
ATOM 1760 N N . THR A 1 221 ? -1.403 -13.510 15.251 1.00 86.75 221 THR A N 1
ATOM 1761 C CA . THR A 1 221 ? -1.581 -14.646 16.178 1.00 86.75 221 THR A CA 1
ATOM 1762 C C . THR A 1 221 ? -2.881 -14.590 16.975 1.00 86.75 221 THR A C 1
ATOM 1764 O O . THR A 1 221 ? -3.424 -15.639 17.305 1.00 86.75 221 THR A O 1
ATOM 1767 N N . GLY A 1 222 ? -3.397 -13.396 17.266 1.00 83.75 222 GLY A N 1
ATOM 1768 C CA . GLY A 1 222 ? -4.639 -13.218 18.011 1.00 83.75 222 GLY A CA 1
ATOM 1769 C C . GLY A 1 222 ? -5.885 -13.166 17.125 1.00 83.75 222 GLY A C 1
ATOM 1770 O O . GLY A 1 222 ? -5.873 -13.521 15.940 1.00 83.75 222 GLY A O 1
ATOM 1771 N N . ASN A 1 223 ? -6.957 -12.620 17.701 1.00 82.25 223 ASN A N 1
ATOM 1772 C CA . ASN A 1 223 ? -8.203 -12.268 17.010 1.00 82.25 223 ASN A CA 1
ATOM 1773 C C . ASN A 1 223 ? -8.062 -10.951 16.225 1.00 82.25 223 ASN A C 1
ATOM 1775 O O . ASN A 1 223 ? -8.978 -10.133 16.235 1.00 82.25 223 ASN A O 1
ATOM 1779 N N . GLY A 1 224 ? -6.894 -10.702 15.619 1.00 78.62 224 GLY A N 1
ATOM 1780 C CA . GLY A 1 224 ? -6.575 -9.438 14.962 1.00 78.62 224 GLY A CA 1
ATOM 1781 C C . GLY A 1 224 ? -7.612 -9.083 13.905 1.00 78.62 224 GLY A C 1
ATOM 1782 O O . GLY A 1 224 ? -7.674 -9.713 12.852 1.00 78.62 224 GLY A O 1
ATOM 1783 N N . LYS A 1 225 ? -8.422 -8.070 14.209 1.00 89.69 225 LYS A N 1
ATOM 1784 C CA . LYS A 1 225 ? -9.334 -7.416 13.275 1.00 89.69 225 LYS A CA 1
ATOM 1785 C C . LYS A 1 225 ? -8.747 -6.068 12.901 1.00 89.69 225 LYS A C 1
ATOM 1787 O O . LYS A 1 225 ? -8.059 -5.438 13.707 1.00 89.69 225 LYS A O 1
ATOM 1792 N N . LEU A 1 226 ? -9.005 -5.642 11.672 1.00 95.69 226 LEU A N 1
ATOM 17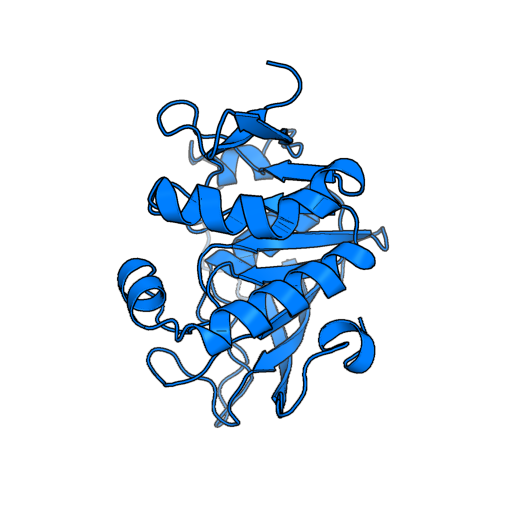93 C CA . LEU A 1 226 ? -8.653 -4.298 11.249 1.00 95.69 226 LEU A CA 1
ATOM 1794 C C . LEU A 1 226 ? -9.366 -3.280 12.149 1.00 95.69 226 LEU A C 1
ATOM 1796 O O . LEU A 1 226 ? -10.545 -3.425 12.458 1.00 95.69 226 LEU A O 1
ATOM 1800 N N . THR A 1 227 ? -8.622 -2.278 12.600 1.00 95.06 227 THR A N 1
ATOM 1801 C CA . THR A 1 227 ? -9.139 -1.143 13.361 1.00 95.06 227 THR A CA 1
ATOM 1802 C C . THR A 1 227 ? -9.723 -0.133 12.390 1.00 95.06 227 THR A C 1
ATOM 1804 O O . THR A 1 227 ? -9.003 0.348 11.517 1.00 95.06 227 THR A O 1
ATOM 1807 N N . GLU A 1 228 ? -11.001 0.190 12.544 1.00 96.44 228 GLU A N 1
ATOM 1808 C CA . GLU A 1 228 ? -11.676 1.203 11.737 1.00 96.44 228 GLU A CA 1
ATOM 1809 C C . GLU A 1 228 ? -11.204 2.612 12.081 1.00 96.44 228 GLU A C 1
ATOM 1811 O O . GLU A 1 228 ? -11.051 2.987 13.247 1.00 96.44 228 GLU A O 1
ATOM 1816 N N . LEU A 1 229 ? -11.000 3.407 11.037 1.00 95.19 229 LEU A N 1
ATOM 1817 C CA . LEU A 1 229 ? -10.563 4.786 11.118 1.00 95.19 229 LEU A CA 1
ATOM 1818 C C . LEU A 1 229 ? -11.569 5.720 10.441 1.00 95.19 229 LEU A C 1
ATOM 1820 O O . LEU A 1 229 ? -12.319 5.334 9.539 1.00 95.19 229 LEU A O 1
ATOM 1824 N N . ALA A 1 230 ? -11.540 6.982 10.851 1.00 92.75 230 ALA A N 1
ATOM 1825 C CA . ALA A 1 230 ? -12.108 8.101 10.118 1.00 92.75 230 ALA A CA 1
ATOM 1826 C C . ALA A 1 230 ? -11.001 9.098 9.775 1.00 92.75 230 ALA A C 1
ATOM 1828 O O . ALA A 1 230 ? -9.997 9.199 10.484 1.00 92.75 230 ALA A O 1
ATOM 1829 N N . ILE A 1 231 ? -11.204 9.853 8.697 1.00 92.62 231 ILE A N 1
ATOM 1830 C CA . ILE A 1 231 ? -10.476 11.101 8.495 1.00 92.62 231 ILE A CA 1
ATOM 1831 C C . ILE A 1 231 ? -11.324 12.200 9.127 1.00 92.62 231 ILE A C 1
ATOM 1833 O O . ILE A 1 231 ? -12.529 12.270 8.888 1.00 92.62 231 ILE A O 1
ATOM 1837 N N . ARG A 1 232 ? -10.695 13.070 9.909 1.00 91.38 232 ARG A N 1
ATOM 1838 C CA . ARG A 1 232 ? -11.310 14.270 10.461 1.00 91.38 232 ARG A CA 1
ATOM 1839 C C . ARG A 1 232 ? -10.613 15.493 9.893 1.00 91.38 232 ARG A C 1
ATOM 1841 O O . ARG A 1 232 ? -9.387 15.581 9.898 1.00 91.38 232 ARG A O 1
ATOM 1848 N N . LYS A 1 233 ? -11.405 16.462 9.440 1.00 90.44 233 LYS A N 1
ATOM 1849 C CA . LYS A 1 233 ? -10.919 17.784 9.051 1.00 90.44 233 LYS A CA 1
ATOM 1850 C C . LYS A 1 233 ? -11.092 18.749 10.221 1.00 90.44 233 LYS A C 1
ATOM 1852 O O . LYS A 1 233 ? -12.205 18.933 10.710 1.00 90.44 233 LYS A O 1
ATOM 1857 N N . TYR A 1 234 ? -10.010 19.387 10.654 1.00 85.12 234 TYR A N 1
ATOM 1858 C CA . TYR A 1 234 ? -10.045 20.447 11.660 1.00 85.12 234 TYR A CA 1
ATOM 1859 C C . TYR A 1 234 ? -9.261 21.658 11.158 1.00 85.12 234 TYR A C 1
ATOM 1861 O O . TYR A 1 234 ? -8.053 21.598 10.937 1.00 85.12 234 TYR A O 1
ATOM 1869 N N . LYS A 1 235 ? -9.958 22.781 10.951 1.00 86.06 235 LYS A N 1
ATOM 1870 C CA . LYS A 1 235 ? -9.406 23.974 10.288 1.00 86.06 235 LYS A CA 1
ATOM 1871 C C . LYS A 1 235 ? -8.814 23.613 8.910 1.00 86.06 235 LYS A C 1
ATOM 1873 O O . LYS A 1 235 ? -9.551 23.206 8.013 1.00 86.06 235 LYS A O 1
ATOM 1878 N N . ARG A 1 236 ? -7.498 23.781 8.739 1.00 81.38 236 ARG A N 1
ATOM 1879 C CA . ARG A 1 236 ? -6.739 23.450 7.521 1.00 81.38 236 ARG A CA 1
ATOM 1880 C C . ARG A 1 236 ? -5.980 22.120 7.634 1.00 81.38 236 ARG A C 1
ATOM 1882 O O . ARG A 1 236 ? -5.172 21.818 6.764 1.00 81.38 236 ARG A O 1
ATOM 1889 N N . GLU A 1 237 ? -6.208 21.352 8.696 1.00 88.50 237 GLU A N 1
ATOM 1890 C CA . GLU A 1 237 ? -5.529 20.083 8.950 1.00 88.50 237 GLU A CA 1
ATOM 1891 C C . GLU A 1 237 ? -6.476 18.894 8.756 1.00 88.50 237 GLU A C 1
ATOM 1893 O O . GLU A 1 237 ? -7.691 19.000 8.954 1.00 88.50 237 GLU A O 1
ATOM 1898 N N . PHE A 1 238 ? -5.892 17.764 8.366 1.00 91.00 238 PHE A N 1
ATOM 1899 C CA . PHE A 1 238 ? -6.562 16.478 8.234 1.00 91.00 238 PHE A CA 1
ATOM 1900 C C . PHE A 1 238 ? -5.853 15.480 9.140 1.00 91.00 238 PHE A C 1
ATOM 1902 O O . PHE A 1 238 ? -4.626 15.377 9.111 1.00 91.00 238 PHE A O 1
ATOM 1909 N N . GLU A 1 239 ? -6.618 14.741 9.934 1.00 91.69 239 GLU A N 1
ATOM 1910 C CA . GLU A 1 239 ? -6.093 13.777 10.896 1.00 91.69 239 GLU A CA 1
ATOM 1911 C C . GLU A 1 239 ? -6.855 12.456 10.807 1.00 91.69 239 GLU A C 1
ATOM 1913 O O . GLU A 1 239 ? -7.997 12.412 10.355 1.00 91.69 239 GLU A O 1
ATOM 1918 N N . LEU A 1 240 ? -6.206 11.371 11.229 1.00 92.00 240 LEU A N 1
ATOM 1919 C CA . LEU A 1 240 ? -6.857 10.077 11.402 1.00 92.00 240 LEU A CA 1
ATOM 1920 C C . LEU A 1 240 ? -7.307 9.919 12.849 1.00 92.00 240 LEU A C 1
ATOM 1922 O O . LEU A 1 240 ? -6.540 10.191 13.774 1.00 92.00 240 LEU A O 1
ATOM 1926 N N . GLU A 1 241 ? -8.510 9.396 13.027 1.00 92.19 241 GLU A N 1
ATOM 1927 C CA . GLU A 1 241 ? -9.056 9.010 14.323 1.00 92.19 241 GLU A CA 1
ATOM 1928 C C . GLU A 1 241 ? -9.579 7.576 14.275 1.00 92.19 241 GLU A C 1
ATOM 1930 O O . GLU A 1 241 ? -9.997 7.088 13.227 1.00 92.19 241 GLU A O 1
ATOM 1935 N N . VAL A 1 242 ? -9.535 6.886 15.412 1.00 93.38 242 VAL A N 1
ATOM 1936 C CA . VAL A 1 242 ? -10.111 5.545 15.547 1.00 93.38 242 VAL A CA 1
ATOM 1937 C C . VAL A 1 242 ? -11.615 5.697 15.769 1.00 93.38 242 VAL A C 1
ATOM 1939 O O . VAL A 1 242 ? -12.020 6.361 16.723 1.00 93.38 242 VAL A O 1
ATOM 1942 N N . LYS A 1 243 ? -12.432 5.079 14.906 1.00 86.38 243 LYS A N 1
ATOM 1943 C CA . LYS A 1 243 ? -13.884 4.985 15.104 1.00 86.38 243 LYS A CA 1
ATOM 1944 C C . LYS A 1 243 ? -14.112 4.015 16.268 1.00 86.38 243 LYS A C 1
ATOM 1946 O O . LYS A 1 243 ? -13.652 2.880 16.194 1.00 86.38 243 LYS A O 1
ATOM 1951 N N . ASN A 1 244 ? -14.795 4.443 17.329 1.00 66.94 244 ASN A N 1
ATOM 1952 C CA . ASN A 1 244 ? -15.114 3.642 18.529 1.00 66.94 244 ASN A CA 1
ATOM 1953 C C . ASN A 1 244 ? -13.990 3.508 19.578 1.00 66.94 244 ASN A C 1
ATOM 1955 O O . ASN A 1 244 ? -13.726 2.409 20.068 1.00 66.94 244 ASN A O 1
ATOM 1959 N N . LYS A 1 245 ? -13.334 4.616 19.938 1.00 53.50 245 LYS A N 1
ATOM 1960 C CA . LYS A 1 245 ? -12.632 4.668 21.231 1.00 53.50 245 LYS A CA 1
ATOM 1961 C C . LYS A 1 245 ? -13.607 4.720 22.397 1.00 53.50 245 LYS A C 1
ATOM 1963 O O . LYS A 1 245 ? -14.630 5.423 22.253 1.00 53.50 245 LYS A O 1
#

Solvent-accessible surface area (backbone atoms only — not comparable to full-atom values): 13712 Å² total; per-residue (Å²): 136,58,70,67,57,42,48,55,98,59,78,99,71,74,70,38,78,40,60,35,49,45,65,36,56,81,62,47,60,98,66,88,77,63,88,83,53,68,72,43,47,36,41,41,36,33,31,22,64,42,94,75,72,49,75,72,43,104,28,32,48,74,39,36,41,36,41,38,81,86,47,96,37,102,34,58,37,35,35,40,27,44,48,38,64,74,56,36,50,58,54,95,93,39,74,29,40,71,23,70,38,55,52,37,49,49,47,51,36,46,66,65,62,24,18,28,40,34,47,40,37,75,37,37,37,24,48,77,41,68,72,58,24,63,73,67,53,49,68,75,58,51,54,54,47,49,47,34,52,51,40,46,50,75,77,41,41,40,36,32,45,30,51,27,82,85,60,53,72,67,58,50,23,54,56,44,58,75,47,47,96,45,55,89,76,34,50,38,29,18,74,42,75,37,79,91,76,68,35,31,48,41,49,66,70,73,55,70,32,84,86,40,92,45,69,66,32,45,31,72,73,52,89,42,58,68,42,48,39,43,82,45,80,54,94,94,42,39,46,75,44,68,62,87,121

Secondary structure (DSSP, 8-state):
--HHHHTTT--S--PEEEEEEEEE-SSB-S-TT-S---SEEEEEEEEESSSS--TTSS-BEEEEEEEETT-SS--EEEEEESS--S-B--BTTBPPB--HHHHHHHHHHHHTT-SEEEEEESS-B--S-HHHHHHH--HHHHHHHHHHHHHHHTT--EEEE---TTS-HHHHHHHHHHHGGGTTTSEEEESSEETTTTEEPPTTS--B-TT---HHHHHHHTT--PEEEEEEEETTEEEEEETT-

Mean predicted aligned error: 6.43 Å

Nearest PDB structures (foldseek):
  4mcj-assembly1_A  TM=4.575E-01  e=7.145E-01  Parabacteroides distasonis ATCC 8503

pLDDT: mean 84.86, std 11.87, range [47.38, 98.06]

Radius of gyration: 17.33 Å; Cα contacts (8 Å, |Δi|>4): 510; chains: 1; bounding box: 36×52×43 Å